Protein AF-A0A0G0MRN1-F1 (afdb_monomer)

Mean predicted aligned error: 3.7 Å

Radius of gyration: 18.11 Å; Cα contacts (8 Å, |Δi|>4): 781; chains: 1; bounding box: 53×46×46 Å

Secondary structure (DSSP, 8-state):
-PPP--EE--B---TTEEEE-PPPPEEETTEEEEEEEEEETT-GGG-EEEEEEE-SSS-EEE-TTS--BS-EEEEEEE-SS-EEEEEEEEEE-TT-TT-EEEEEEEEEEEETTEEEEEEEPPTTB---EEEE-TTS-EEEEE---S-BTTBTT-S---EEEEESSGGGHHHHHHTPEEPPSS--SS-EEEEEEEEEBTTSPEEEEEEEEEE-TT--EEEEEEEEEE-TTT--EEEEEEEE-GGGSPTT---SSGGGTEEEEEEEEEE-TTSS-EEEEEEETTTEEEEEEES--SSS-B--SS--

Sequence (304 aa):
MSVLKGKLENFQVPDGHDVYNPTIPFMYNGREIVAIRLEPRINEFASIVVFYQKDGKNRWVRDHKLPSFSMQDPFITKTRNEYILGGVKVTPNPNFPNESNYSTVIYVGKSLENMFLYYESPNKMKGIRILELENRKIAVFSRPQVLSSKDPMGRGRIAFALIDNLTQITVGIQRAEIIEGLYKDEEWGGCNEVHELDNGDLGILGHIAYFDEKGNRHYHVTTFEFNPTTKKVSNHRVIVKREIFPKGIKVKRQ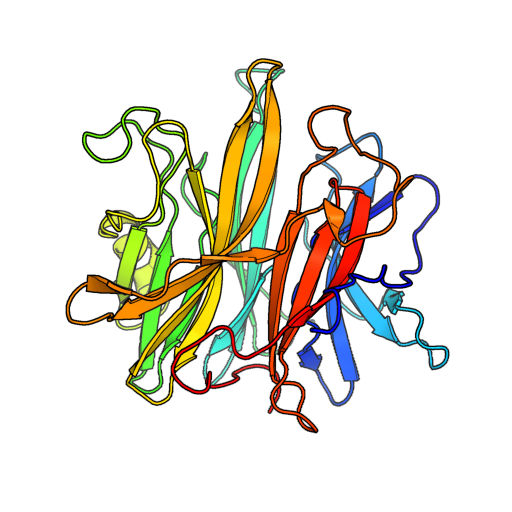DLEDVLYPGGIRKIATSDKYEVFVGISDTSSGKVEIGSPFSSTPKLKLHS

Nearest PDB structures (foldseek):
  6q4w-assembly1_A  TM=9.051E-01  e=1.524E-25  Leishmania mexicana MHOM/GT/2001/U1103
  6q4y-assembly1_B  TM=9.175E-01  e=3.097E-25  Leishmania mexicana MHOM/GT/2001/U1103
  6q4w-assembly1_B  TM=9.057E-01  e=6.294E-25  Leishmania mexicana MHOM/GT/2001/U1103
  6q4z-assembly1_A  TM=9.132E-01  e=1.099E-24  Leishmania mexicana MHOM/GT/2001/U1103
  6q4y-assembly1_A  TM=9.118E-01  e=1.044E-24  Leishmania mexicana MHOM/GT/2001/U1103

Solvent-accessible surface area (backbone atoms only — not comparable to full-atom values): 16160 Å² total; per-residue (Å²): 130,86,78,72,61,36,42,76,57,54,64,70,63,61,89,71,43,31,46,20,30,25,23,44,73,32,61,52,96,94,35,62,31,30,44,26,20,39,29,40,73,89,37,73,78,65,24,25,29,38,39,27,28,64,72,83,76,76,33,32,36,72,41,83,86,48,62,71,42,81,20,32,61,34,36,74,46,44,48,102,75,31,41,36,43,32,24,32,35,60,44,80,28,93,91,40,89,92,41,69,41,31,20,25,34,32,27,40,20,77,43,82,77,56,56,43,86,71,48,71,48,62,79,62,27,52,42,65,45,69,41,59,44,94,88,55,30,28,44,36,36,32,23,60,49,50,72,40,99,91,34,78,71,22,78,18,46,38,16,45,25,79,32,73,47,78,90,43,48,69,62,30,59,73,65,32,45,72,60,78,91,80,62,60,82,79,38,27,40,37,53,47,39,76,28,52,23,78,83,68,31,33,39,34,38,21,33,42,31,38,64,51,100,85,65,33,39,39,23,29,26,26,28,32,36,36,32,84,86,82,71,45,76,44,76,72,41,81,80,47,58,50,83,40,35,76,81,88,66,68,54,68,45,80,48,26,64,42,25,32,43,52,13,25,72,44,74,39,93,92,52,80,34,26,42,34,28,27,10,35,16,79,32,33,32,28,37,34,71,42,64,72,80,55,99,49,62,65,58,70,74,53,77,118

Structure (mmCIF, N/CA/C/O backbone):
data_AF-A0A0G0MRN1-F1
#
_entry.id   AF-A0A0G0MRN1-F1
#
loop_
_atom_site.group_PDB
_atom_site.id
_atom_site.type_symbol
_atom_site.label_atom_id
_atom_site.label_alt_id
_atom_site.label_comp_id
_atom_site.label_asym_id
_atom_site.label_entity_id
_atom_site.label_seq_id
_atom_site.pdbx_PDB_ins_code
_atom_site.Cartn_x
_atom_site.Cartn_y
_atom_site.Cartn_z
_atom_site.occupancy
_atom_site.B_iso_or_equiv
_atom_site.auth_seq_id
_atom_site.auth_comp_id
_atom_site.auth_asym_id
_atom_site.auth_atom_id
_atom_site.pdbx_PDB_model_num
ATOM 1 N N . MET A 1 1 ? -24.697 -15.470 -9.527 1.00 42.53 1 MET A N 1
ATOM 2 C CA . MET A 1 1 ? -23.589 -14.722 -8.894 1.00 42.53 1 MET A CA 1
ATOM 3 C C . MET A 1 1 ? -22.856 -13.978 -9.994 1.00 42.53 1 MET A C 1
ATOM 5 O O . MET A 1 1 ? -22.480 -14.614 -10.970 1.00 42.53 1 MET A O 1
ATOM 9 N N . SER A 1 2 ? -22.728 -12.653 -9.917 1.00 54.09 2 SER A N 1
ATOM 10 C CA . SER A 1 2 ? -21.930 -11.910 -10.899 1.00 54.09 2 SER A CA 1
ATOM 11 C C . SER A 1 2 ? -20.465 -12.322 -10.764 1.00 54.09 2 SER A C 1
ATOM 13 O O . SER A 1 2 ? -19.911 -12.227 -9.670 1.00 54.09 2 SER A O 1
ATOM 15 N N . VAL A 1 3 ? -19.847 -12.781 -11.852 1.00 74.94 3 VAL A N 1
ATOM 16 C CA . VAL A 1 3 ? -18.411 -13.086 -11.882 1.00 74.94 3 VAL A CA 1
ATOM 17 C C . VAL A 1 3 ? -17.639 -11.799 -11.593 1.00 74.94 3 VAL A C 1
ATOM 19 O O . VAL A 1 3 ? -17.846 -10.787 -12.267 1.00 74.94 3 VAL A O 1
ATOM 22 N N . LEU A 1 4 ? -16.776 -11.829 -10.576 1.00 86.62 4 LEU A N 1
ATOM 23 C CA . LEU A 1 4 ? -15.898 -10.713 -10.246 1.00 86.62 4 LEU A CA 1
ATOM 24 C C . LEU A 1 4 ? -14.974 -10.432 -11.439 1.00 86.62 4 LEU A C 1
ATOM 26 O O . LEU A 1 4 ? -14.308 -11.342 -11.926 1.00 86.62 4 LEU A O 1
ATOM 30 N N . LYS A 1 5 ? -14.938 -9.187 -11.925 1.00 94.19 5 LYS A N 1
ATOM 31 C CA . LYS A 1 5 ? -14.135 -8.811 -13.096 1.00 94.19 5 LYS A CA 1
ATOM 32 C C . LYS A 1 5 ? -13.371 -7.521 -12.836 1.00 94.19 5 LYS A C 1
ATOM 34 O O . LYS A 1 5 ? -13.973 -6.468 -12.631 1.00 94.19 5 LYS A O 1
ATOM 39 N N . GLY A 1 6 ? -12.047 -7.619 -12.872 1.00 96.69 6 GLY A N 1
ATOM 40 C CA . GLY A 1 6 ? -11.148 -6.479 -12.771 1.00 96.69 6 GLY A CA 1
ATOM 41 C C . GLY A 1 6 ? -11.062 -5.707 -14.088 1.00 96.69 6 GLY A C 1
ATOM 42 O O . GLY A 1 6 ? -11.284 -6.252 -15.174 1.00 96.69 6 GLY A O 1
ATOM 43 N N . LYS A 1 7 ? -10.733 -4.420 -14.000 1.00 97.19 7 LYS A N 1
ATOM 44 C CA . LYS A 1 7 ? -10.514 -3.527 -15.145 1.00 97.19 7 LYS A CA 1
ATOM 45 C C . LYS A 1 7 ? -9.154 -2.855 -15.017 1.00 97.19 7 LYS A C 1
ATOM 47 O O . LYS A 1 7 ? -8.705 -2.586 -13.908 1.00 97.19 7 LYS A O 1
ATOM 52 N N . LEU A 1 8 ? -8.518 -2.578 -16.150 1.00 97.69 8 LEU A N 1
ATOM 53 C CA . LEU A 1 8 ? -7.340 -1.716 -16.189 1.00 97.69 8 LEU A CA 1
ATOM 54 C C . LEU A 1 8 ? -7.758 -0.257 -16.021 1.00 97.69 8 LEU A C 1
ATOM 56 O O . LEU A 1 8 ? -8.790 0.159 -16.549 1.00 97.69 8 LEU A O 1
ATOM 60 N N . GLU A 1 9 ? -6.931 0.512 -15.327 1.00 97.62 9 GLU A N 1
ATOM 61 C CA . GLU A 1 9 ? -7.067 1.961 -15.267 1.00 97.62 9 GLU A CA 1
ATOM 62 C C . GLU A 1 9 ? -6.258 2.612 -16.393 1.00 97.62 9 GLU A C 1
ATOM 64 O O . GLU A 1 9 ? -5.146 2.197 -16.717 1.00 97.62 9 GLU A O 1
ATOM 69 N N . ASN A 1 10 ? -6.830 3.650 -17.002 1.00 97.06 10 ASN A N 1
ATOM 70 C CA . ASN A 1 10 ? -6.208 4.360 -18.114 1.00 97.06 10 ASN A CA 1
ATOM 71 C C . ASN A 1 10 ? -5.276 5.455 -17.581 1.00 97.06 10 ASN A C 1
ATOM 73 O O . ASN A 1 10 ? -5.738 6.559 -17.286 1.00 97.06 10 ASN A O 1
ATOM 77 N N . PHE A 1 11 ? -3.989 5.142 -17.440 1.00 97.94 11 PHE A N 1
ATOM 78 C CA . PHE A 1 11 ? -2.935 6.099 -17.104 1.00 97.94 11 PHE A CA 1
ATOM 79 C C . PHE A 1 11 ? -2.208 6.576 -18.359 1.00 97.94 11 PHE A C 1
ATOM 81 O O . PHE A 1 11 ? -1.893 5.790 -19.248 1.00 97.94 11 PHE A O 1
ATOM 88 N N . GLN A 1 12 ? -1.907 7.870 -18.427 1.00 97.81 12 GLN A N 1
ATOM 89 C CA . GLN A 1 12 ? -0.909 8.380 -19.355 1.00 97.81 12 GLN A CA 1
ATOM 90 C C . GLN A 1 12 ? 0.466 7.875 -18.913 1.00 97.81 12 GLN A C 1
ATOM 92 O O . GLN A 1 12 ? 0.900 8.159 -17.802 1.00 97.81 12 GLN A O 1
ATOM 97 N N . VAL A 1 13 ? 1.155 7.150 -19.787 1.00 97.44 13 VAL A N 1
ATOM 98 C CA . VAL A 1 13 ? 2.468 6.572 -19.489 1.00 97.44 13 VAL A CA 1
ATOM 99 C C . VAL A 1 13 ? 3.499 7.182 -20.439 1.00 97.44 13 VAL A C 1
ATOM 101 O O . VAL A 1 13 ? 3.276 7.140 -21.649 1.00 97.44 13 VAL A O 1
ATOM 104 N N . PRO A 1 14 ? 4.593 7.782 -19.933 1.00 97.31 14 PRO A N 1
ATOM 105 C CA . PRO A 1 14 ? 5.703 8.220 -20.776 1.00 97.31 14 PRO A CA 1
ATOM 106 C C . PRO A 1 14 ? 6.365 7.046 -21.505 1.00 97.31 14 PRO A C 1
ATOM 108 O O . PRO A 1 14 ? 6.453 5.942 -20.964 1.00 97.31 14 PRO A O 1
ATOM 111 N N . ASP A 1 15 ? 6.900 7.290 -22.700 1.00 97.38 15 ASP A N 1
ATOM 112 C CA . ASP A 1 15 ? 7.590 6.254 -23.470 1.00 97.38 15 ASP A CA 1
ATOM 113 C C . ASP A 1 15 ? 8.737 5.620 -22.670 1.00 97.38 15 ASP A C 1
ATOM 115 O O . ASP A 1 15 ? 9.481 6.291 -21.949 1.00 97.38 15 ASP A O 1
ATOM 119 N N . GLY A 1 16 ? 8.862 4.294 -22.762 1.00 97.31 16 GLY A N 1
ATOM 120 C CA . GLY A 1 16 ? 9.875 3.524 -22.033 1.00 97.31 16 GLY A CA 1
ATOM 121 C C . GLY A 1 16 ? 9.617 3.352 -20.530 1.00 97.31 16 GLY A C 1
ATOM 122 O O . GLY A 1 16 ? 10.445 2.740 -19.851 1.00 97.31 16 GLY A O 1
ATOM 123 N N . HIS A 1 17 ? 8.491 3.843 -20.009 1.00 98.38 17 HIS A N 1
ATOM 124 C CA . HIS A 1 17 ? 8.130 3.743 -18.596 1.00 98.38 17 HIS A CA 1
ATOM 125 C C . HIS A 1 17 ? 6.905 2.857 -18.372 1.00 98.38 17 HIS A C 1
ATOM 127 O O . HIS A 1 17 ? 6.188 2.499 -19.305 1.00 98.38 17 HIS A O 1
ATOM 133 N N . ASP A 1 18 ? 6.676 2.533 -17.105 1.00 98.44 18 ASP A N 1
ATOM 134 C CA . ASP A 1 18 ? 5.469 1.915 -16.583 1.00 98.44 18 ASP A CA 1
ATOM 135 C C . ASP A 1 18 ? 4.941 2.713 -15.394 1.00 98.44 18 ASP A C 1
ATOM 137 O O . ASP A 1 18 ? 5.692 3.412 -14.706 1.00 98.44 18 ASP A O 1
ATOM 141 N N . VAL A 1 19 ? 3.638 2.598 -15.155 1.00 98.38 19 VAL A N 1
ATOM 142 C CA . VAL A 1 19 ? 2.925 3.309 -14.094 1.00 98.38 19 VAL A CA 1
ATOM 143 C C . VAL A 1 19 ? 2.046 2.293 -13.366 1.00 98.38 19 VAL A C 1
ATOM 145 O O . VAL A 1 19 ? 1.089 1.770 -13.939 1.00 98.38 19 VAL A O 1
ATOM 148 N N . TYR A 1 20 ? 2.428 1.945 -12.137 1.00 98.69 20 TYR A N 1
ATOM 149 C CA . TYR A 1 20 ? 1.833 0.836 -11.386 1.00 98.69 20 TYR A CA 1
ATOM 150 C C . TYR A 1 20 ? 1.945 1.021 -9.864 1.00 98.69 20 TYR A C 1
ATOM 152 O O . TYR A 1 20 ? 2.465 2.027 -9.392 1.00 98.69 20 TYR A O 1
ATOM 160 N N . ASN A 1 21 ? 1.409 0.070 -9.088 1.00 98.56 21 ASN A N 1
ATOM 161 C CA . ASN A 1 21 ? 1.324 0.119 -7.618 1.00 98.56 21 ASN A CA 1
ATOM 162 C C . ASN A 1 21 ? 0.781 1.472 -7.096 1.00 98.56 21 ASN A C 1
ATOM 164 O O . ASN A 1 21 ? 1.493 2.190 -6.395 1.00 98.56 21 ASN A O 1
ATOM 168 N N . PRO A 1 22 ? -0.451 1.864 -7.480 1.00 98.50 22 PRO A N 1
ATOM 169 C CA . PRO A 1 22 ? -1.057 3.122 -7.048 1.00 98.50 22 PRO A CA 1
ATOM 170 C C . PRO A 1 22 ? -1.442 3.071 -5.573 1.00 98.50 22 PRO A C 1
ATOM 172 O O . PRO A 1 22 ? -1.625 1.989 -5.038 1.00 98.50 22 PRO A O 1
ATOM 175 N N . THR A 1 23 ? -1.690 4.216 -4.948 1.00 98.38 23 THR A N 1
ATOM 176 C CA . THR A 1 23 ? -2.564 4.293 -3.770 1.00 98.38 23 THR A CA 1
ATOM 177 C C . THR A 1 23 ? -4.029 4.093 -4.177 1.00 98.38 23 THR A C 1
ATOM 179 O O . THR A 1 23 ? -4.367 4.109 -5.363 1.00 98.38 23 THR A O 1
ATOM 182 N N . ILE A 1 24 ? -4.953 4.001 -3.219 1.00 96.00 24 ILE A N 1
ATOM 183 C CA . ILE A 1 24 ? -6.351 4.328 -3.530 1.00 96.00 24 ILE A CA 1
ATOM 184 C C . ILE A 1 24 ? -6.450 5.806 -3.967 1.00 96.00 24 ILE A C 1
ATOM 186 O O . ILE A 1 24 ? -5.700 6.638 -3.439 1.00 96.00 24 ILE A O 1
ATOM 190 N N . PRO A 1 25 ? -7.320 6.179 -4.927 1.00 96.00 25 PRO A N 1
ATOM 191 C CA . PRO A 1 25 ? -7.537 7.583 -5.254 1.00 96.00 25 PRO A CA 1
ATOM 192 C C . PRO A 1 25 ? -8.155 8.342 -4.082 1.00 96.00 25 PRO A C 1
ATOM 194 O O . PRO A 1 25 ? -9.154 7.893 -3.523 1.00 96.00 25 PRO A O 1
ATOM 197 N N . PHE A 1 26 ? -7.614 9.506 -3.744 1.00 95.12 26 PHE A N 1
ATOM 198 C CA . PHE A 1 26 ? -8.024 10.316 -2.598 1.00 95.12 26 PHE A CA 1
ATOM 199 C C . PHE A 1 26 ? -8.280 11.773 -2.992 1.00 95.12 26 PHE A C 1
ATOM 201 O O . PHE A 1 26 ? -7.827 12.238 -4.039 1.00 95.12 26 PHE A O 1
ATOM 208 N N . MET A 1 27 ? -9.021 12.501 -2.153 1.00 93.38 27 MET A N 1
ATOM 209 C CA . MET A 1 27 ? -9.338 13.904 -2.415 1.00 93.38 27 MET A CA 1
ATOM 210 C C . MET A 1 27 ? -8.221 14.820 -1.920 1.00 93.38 27 MET A C 1
ATOM 212 O O . MET A 1 27 ? -7.771 14.727 -0.779 1.00 93.38 27 MET A O 1
ATOM 216 N N . TYR A 1 28 ? -7.803 15.749 -2.774 1.00 94.75 28 TYR A N 1
ATOM 217 C CA . TYR A 1 28 ? -6.809 16.764 -2.461 1.00 94.75 28 TYR A CA 1
ATOM 218 C C . TYR A 1 28 ? -7.164 18.091 -3.138 1.00 94.75 28 TYR A C 1
ATOM 220 O O . TYR A 1 28 ? -7.228 18.179 -4.365 1.00 94.75 28 TYR A O 1
ATOM 228 N N . ASN A 1 29 ? -7.416 19.136 -2.342 1.00 92.38 29 ASN A N 1
ATOM 229 C CA . ASN A 1 29 ? -7.831 20.464 -2.821 1.00 92.38 29 ASN A CA 1
ATOM 230 C C . ASN A 1 29 ? -8.986 20.399 -3.844 1.00 92.38 29 ASN A C 1
ATOM 232 O O . ASN A 1 29 ? -8.915 20.994 -4.919 1.00 92.38 29 ASN A O 1
ATOM 236 N N . GLY A 1 30 ? -10.027 19.618 -3.528 1.00 91.88 30 GLY A N 1
ATOM 237 C CA . GLY A 1 30 ? -11.220 19.456 -4.371 1.00 91.88 30 GLY A CA 1
ATOM 238 C C . GLY A 1 30 ? -11.029 18.585 -5.618 1.00 91.88 30 GLY A C 1
ATOM 239 O O . GLY A 1 30 ? -11.954 18.463 -6.415 1.00 91.88 30 GLY A O 1
ATOM 240 N N . ARG A 1 31 ? -9.857 17.966 -5.800 1.00 92.94 31 ARG A N 1
ATOM 241 C CA . ARG A 1 31 ? -9.544 17.093 -6.940 1.00 92.94 31 ARG A CA 1
ATOM 242 C C . ARG A 1 31 ? -9.279 15.674 -6.462 1.00 92.94 31 ARG A C 1
ATOM 244 O O . ARG A 1 31 ? -8.610 15.483 -5.451 1.00 92.94 31 ARG A O 1
ATOM 251 N N . GLU A 1 32 ? -9.770 14.687 -7.201 1.00 94.25 32 GLU A N 1
ATOM 252 C CA . GLU A 1 32 ? -9.387 13.295 -6.977 1.00 94.25 32 GLU A CA 1
ATOM 253 C C . GLU A 1 32 ? -8.010 13.047 -7.602 1.00 94.25 32 GLU A C 1
ATOM 255 O O . GLU A 1 32 ? -7.808 13.282 -8.799 1.00 94.25 32 GLU A O 1
ATOM 260 N N . ILE A 1 33 ? -7.066 12.586 -6.786 1.00 97.38 33 ILE A N 1
ATOM 261 C CA . ILE A 1 33 ? -5.701 12.286 -7.205 1.00 97.38 33 ILE A CA 1
ATOM 262 C C . ILE A 1 33 ? -5.277 10.892 -6.747 1.00 97.38 33 ILE A C 1
ATOM 264 O O . ILE A 1 33 ? -5.864 10.308 -5.840 1.00 97.38 33 ILE A O 1
ATOM 268 N N . VAL A 1 34 ? -4.225 10.365 -7.361 1.00 98.12 34 VAL A N 1
ATOM 269 C CA . VAL A 1 34 ? -3.592 9.101 -6.973 1.00 98.12 34 VAL A CA 1
ATOM 270 C C . VAL A 1 34 ? -2.080 9.281 -6.935 1.00 98.12 34 VAL A C 1
ATOM 272 O O . VAL A 1 34 ? -1.510 9.869 -7.855 1.00 98.12 34 VAL A O 1
ATOM 275 N N . ALA A 1 35 ? -1.432 8.794 -5.876 1.00 98.62 35 ALA A N 1
ATOM 276 C CA . ALA A 1 35 ? 0.020 8.662 -5.847 1.00 98.62 35 ALA A CA 1
ATOM 277 C C . ALA A 1 35 ? 0.383 7.301 -6.444 1.00 98.62 35 ALA A C 1
ATOM 279 O O . ALA A 1 35 ? -0.247 6.296 -6.127 1.00 98.62 35 ALA A O 1
ATOM 280 N N . ILE A 1 36 ? 1.362 7.252 -7.337 1.00 98.81 36 ILE A N 1
ATOM 281 C CA . ILE A 1 36 ? 1.662 6.039 -8.103 1.00 98.81 36 ILE A CA 1
ATOM 282 C C . ILE A 1 36 ? 3.151 5.960 -8.432 1.00 98.81 36 ILE A C 1
ATOM 284 O O . ILE A 1 36 ? 3.808 6.990 -8.610 1.00 98.81 36 ILE A O 1
ATOM 288 N N . ARG A 1 37 ? 3.688 4.738 -8.507 1.00 98.75 37 ARG A N 1
ATOM 289 C CA . ARG A 1 37 ? 5.061 4.490 -8.952 1.00 98.75 37 ARG A CA 1
ATOM 290 C C . ARG A 1 37 ? 5.134 4.674 -10.465 1.00 98.75 37 ARG A C 1
ATOM 292 O O . ARG A 1 37 ? 4.451 3.980 -11.212 1.00 98.75 37 ARG A O 1
ATOM 299 N N . LEU A 1 38 ? 5.979 5.600 -10.899 1.00 98.69 38 LEU A N 1
ATOM 300 C CA . LEU A 1 38 ? 6.445 5.751 -12.272 1.00 98.69 38 LEU A CA 1
ATOM 301 C C . LEU A 1 38 ? 7.870 5.214 -12.337 1.00 98.69 38 LEU A C 1
ATOM 303 O O . LEU A 1 38 ? 8.737 5.637 -11.573 1.00 98.69 38 LEU A O 1
ATOM 307 N N . GLU A 1 39 ? 8.119 4.295 -13.257 1.00 98.50 39 GLU A N 1
ATOM 308 C CA . GLU A 1 39 ? 9.397 3.601 -13.322 1.00 98.50 39 GLU A CA 1
ATOM 309 C C . GLU A 1 39 ? 9.836 3.367 -14.772 1.00 98.50 39 GLU A C 1
ATOM 311 O O . GLU A 1 39 ? 9.032 2.904 -15.584 1.00 98.50 39 GLU A O 1
ATOM 316 N N . PRO A 1 40 ? 11.110 3.618 -15.121 1.00 97.69 40 PRO A N 1
ATOM 317 C CA . PRO A 1 40 ? 11.668 3.152 -16.384 1.00 97.69 40 PRO A CA 1
ATOM 318 C C . PRO A 1 40 ? 11.642 1.623 -16.469 1.00 97.69 40 PRO A C 1
ATOM 320 O O . PRO A 1 40 ? 12.149 0.932 -15.583 1.00 97.69 40 PRO A O 1
ATOM 323 N N . ARG A 1 41 ? 11.156 1.073 -17.586 1.00 95.94 41 ARG A N 1
ATOM 324 C CA . ARG A 1 41 ? 11.002 -0.382 -17.784 1.00 95.94 41 ARG A CA 1
ATOM 325 C C . ARG A 1 41 ? 12.261 -1.176 -17.406 1.00 95.94 41 ARG A C 1
ATOM 327 O O . ARG A 1 41 ? 12.152 -2.257 -16.825 1.00 95.94 41 ARG A O 1
ATOM 334 N N . ILE A 1 42 ? 13.435 -0.636 -17.732 1.00 94.62 42 ILE A N 1
ATOM 335 C CA . ILE A 1 42 ? 14.739 -1.297 -17.587 1.00 94.62 42 ILE A CA 1
ATOM 336 C C . ILE A 1 42 ? 15.538 -0.880 -16.341 1.00 94.62 42 ILE A C 1
ATOM 338 O O . ILE A 1 42 ? 16.587 -1.465 -16.097 1.00 94.62 42 ILE A O 1
ATOM 342 N N . ASN A 1 43 ? 15.096 0.120 -15.566 1.00 92.94 43 ASN A N 1
ATOM 343 C CA . ASN A 1 43 ? 15.869 0.641 -14.433 1.00 92.94 43 ASN A CA 1
ATOM 344 C C . ASN A 1 43 ? 14.985 0.900 -13.208 1.00 92.94 43 ASN A C 1
ATOM 346 O O . ASN A 1 43 ? 14.355 1.949 -13.085 1.00 92.94 43 ASN A O 1
ATOM 350 N N . GLU A 1 44 ? 15.002 -0.046 -12.273 1.00 92.44 44 GLU A N 1
ATOM 351 C CA . GLU A 1 44 ? 14.209 0.026 -11.045 1.00 92.44 44 GLU A CA 1
ATOM 352 C C . GLU A 1 44 ? 14.692 1.095 -10.052 1.00 92.44 44 GLU A C 1
ATOM 354 O O . GLU A 1 44 ? 13.876 1.709 -9.355 1.00 92.44 44 GLU A O 1
ATOM 359 N N . PHE A 1 45 ? 15.996 1.389 -10.030 1.00 93.56 45 PHE A N 1
ATOM 360 C CA . PHE A 1 45 ? 16.586 2.406 -9.150 1.00 93.56 45 PHE A CA 1
ATOM 361 C C . PHE A 1 45 ? 16.168 3.835 -9.516 1.00 93.56 45 PHE A C 1
ATOM 363 O O . PHE A 1 45 ? 16.322 4.747 -8.710 1.00 93.56 45 PHE A O 1
ATOM 370 N N . ALA A 1 46 ? 15.625 4.029 -10.719 1.00 95.69 46 ALA A N 1
ATOM 371 C CA . ALA A 1 46 ? 15.079 5.298 -11.186 1.00 95.69 46 ALA A CA 1
ATOM 372 C C . ALA A 1 46 ? 13.559 5.421 -10.958 1.00 95.69 46 ALA A C 1
ATOM 374 O O . ALA A 1 46 ? 12.924 6.317 -11.514 1.00 95.69 46 ALA A O 1
ATOM 375 N N . SER A 1 47 ? 12.966 4.529 -10.155 1.00 97.62 47 SER A N 1
ATOM 376 C CA . SER A 1 47 ? 11.572 4.662 -9.728 1.00 97.62 47 SER A CA 1
ATOM 377 C C . SER A 1 47 ? 11.347 5.960 -8.961 1.00 97.62 47 SER A C 1
ATOM 379 O O . SER A 1 47 ? 12.103 6.303 -8.049 1.00 97.62 47 SER A O 1
ATOM 381 N N . ILE A 1 48 ? 10.250 6.635 -9.287 1.00 98.50 48 ILE A N 1
ATOM 382 C CA . ILE A 1 48 ? 9.752 7.780 -8.535 1.00 98.50 48 ILE A CA 1
ATOM 383 C C . ILE A 1 48 ? 8.262 7.616 -8.255 1.00 98.50 48 ILE A C 1
ATOM 385 O O . ILE A 1 48 ? 7.507 7.089 -9.070 1.00 98.50 48 ILE A O 1
ATOM 389 N N . VAL A 1 49 ? 7.816 8.131 -7.119 1.00 98.81 49 VAL A N 1
ATOM 390 C CA . VAL A 1 49 ? 6.401 8.355 -6.841 1.00 98.81 49 VAL A CA 1
ATOM 391 C C . VAL A 1 49 ? 6.011 9.722 -7.376 1.00 98.81 49 VAL A C 1
ATOM 393 O O . VAL A 1 49 ? 6.679 10.723 -7.117 1.00 98.81 49 VAL A O 1
ATOM 396 N N . VAL A 1 50 ? 4.916 9.749 -8.124 1.00 98.75 50 VAL A N 1
ATOM 397 C CA . VAL A 1 50 ? 4.318 10.940 -8.736 1.00 98.75 50 VAL A CA 1
ATOM 398 C C . VAL A 1 50 ? 2.808 10.920 -8.527 1.00 98.75 50 VAL A C 1
ATOM 400 O O . VAL A 1 50 ? 2.235 9.885 -8.189 1.00 98.75 50 VAL A O 1
ATOM 403 N N . PHE A 1 51 ? 2.157 12.058 -8.756 1.00 98.69 51 PHE A N 1
ATOM 404 C CA . PHE A 1 51 ? 0.711 12.188 -8.608 1.00 98.69 51 PHE A CA 1
ATOM 405 C C . PHE A 1 51 ? 0.025 12.324 -9.957 1.00 98.69 51 PHE A C 1
ATOM 407 O O . PHE A 1 51 ? 0.532 12.987 -10.863 1.00 98.69 51 PHE A O 1
ATOM 414 N N . TYR A 1 52 ? -1.142 11.704 -10.075 1.00 98.62 52 TYR A N 1
ATOM 415 C CA . TYR A 1 52 ? -1.999 11.776 -11.249 1.00 98.62 52 TYR A CA 1
ATOM 416 C C . TYR A 1 52 ? -3.394 12.258 -10.863 1.00 98.62 52 TYR A C 1
ATOM 418 O O . TYR A 1 52 ? -3.872 11.971 -9.771 1.00 98.62 52 TYR A O 1
ATOM 426 N N . GLN A 1 53 ? -4.060 12.940 -11.790 1.00 97.38 53 GLN A N 1
ATOM 427 C CA . GLN A 1 53 ? -5.454 13.380 -11.692 1.00 97.38 53 GLN A CA 1
ATOM 428 C C . GLN A 1 53 ? -6.203 13.061 -12.992 1.00 97.38 53 GLN A C 1
ATOM 430 O O . GLN A 1 53 ? -5.572 12.790 -14.013 1.00 97.38 53 GLN A O 1
ATOM 435 N N . LYS A 1 54 ? -7.537 13.103 -13.002 1.00 96.00 54 LYS A N 1
ATOM 436 C CA . LYS A 1 54 ? -8.311 12.872 -14.236 1.00 96.00 54 LYS A CA 1
ATOM 437 C C . LYS A 1 54 ? -8.282 14.087 -15.180 1.00 96.00 54 LYS A C 1
ATOM 439 O O . LYS A 1 54 ? -8.466 15.216 -14.740 1.00 96.00 54 LYS A O 1
ATOM 444 N N . ASP A 1 55 ? -8.133 13.853 -16.487 1.00 92.69 55 ASP A N 1
ATOM 44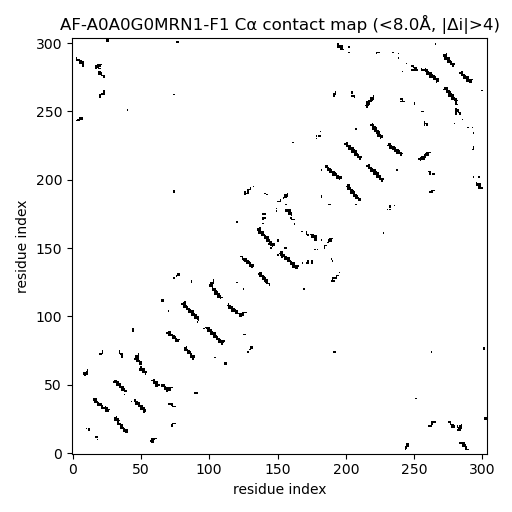5 C CA . ASP A 1 55 ? -8.130 14.884 -17.550 1.00 92.69 55 ASP A CA 1
ATOM 446 C C . ASP A 1 55 ? -9.524 15.249 -18.108 1.00 92.69 55 ASP A C 1
ATOM 448 O O . ASP A 1 55 ? -9.640 15.821 -19.191 1.00 92.69 55 ASP A O 1
ATOM 452 N N . GLY A 1 56 ? -10.598 14.878 -17.405 1.00 86.81 56 GLY A N 1
ATOM 453 C CA . GLY A 1 56 ? -11.984 15.049 -17.859 1.00 86.81 56 GLY A CA 1
ATOM 454 C C . GLY A 1 56 ? -12.473 13.987 -18.856 1.00 86.81 56 GLY A C 1
ATOM 455 O O . GLY A 1 56 ? -13.679 13.828 -19.019 1.00 86.81 56 GLY A O 1
ATOM 456 N N . LYS A 1 57 ? -11.580 13.190 -19.464 1.00 90.62 57 LYS A N 1
ATOM 457 C CA . LYS A 1 57 ? -11.922 12.035 -20.323 1.00 90.62 57 LYS A CA 1
ATOM 458 C C . LYS A 1 57 ? -11.724 10.700 -19.601 1.00 90.62 57 LYS A C 1
ATOM 460 O O . LYS A 1 57 ? -11.492 9.668 -20.229 1.00 90.62 57 LYS A O 1
ATOM 465 N N . ASN A 1 58 ? -11.779 10.716 -18.269 1.00 90.69 58 ASN A N 1
ATOM 466 C CA . ASN A 1 58 ? -11.506 9.572 -17.395 1.00 90.69 58 ASN A CA 1
ATOM 467 C C . ASN A 1 58 ? -10.106 8.945 -17.549 1.00 90.69 58 ASN A C 1
ATOM 469 O O . ASN A 1 58 ? -9.878 7.848 -17.031 1.00 90.69 58 ASN A O 1
ATOM 473 N N . ARG A 1 59 ? -9.139 9.634 -18.166 1.00 96.75 59 ARG A N 1
ATOM 474 C CA . ARG A 1 59 ? -7.732 9.220 -18.169 1.00 96.75 59 ARG A CA 1
ATOM 475 C C . ARG A 1 59 ? -6.986 9.908 -17.032 1.00 96.75 59 ARG A C 1
ATOM 477 O O . ARG A 1 59 ? -7.163 11.100 -16.803 1.00 96.75 59 ARG A O 1
ATOM 484 N N . TRP A 1 60 ? -6.165 9.152 -16.316 1.00 98.31 60 TRP A N 1
ATOM 485 C CA . TRP A 1 60 ? -5.229 9.685 -15.336 1.00 98.31 60 TRP A CA 1
ATOM 486 C C . TRP A 1 60 ? -4.048 10.330 -16.063 1.00 98.31 60 TRP A C 1
ATOM 488 O O . TRP A 1 60 ? -3.367 9.669 -16.844 1.00 98.31 60 TRP A O 1
ATOM 498 N N . VAL A 1 61 ? -3.774 11.599 -15.781 1.00 98.19 61 VAL A N 1
ATOM 499 C CA . VAL A 1 61 ? -2.631 12.361 -16.300 1.00 98.19 61 VAL A CA 1
ATOM 500 C C . VAL A 1 61 ? -1.798 12.905 -15.147 1.00 98.19 61 VAL A C 1
ATOM 502 O O . VAL A 1 61 ? -2.342 13.243 -14.094 1.00 98.19 61 VAL A O 1
ATOM 505 N N . ARG A 1 62 ? -0.478 12.971 -15.334 1.00 98.00 62 ARG A N 1
ATOM 506 C CA . ARG A 1 62 ? 0.450 13.418 -14.291 1.00 98.00 62 ARG A CA 1
ATOM 507 C C . ARG A 1 62 ? 0.169 14.876 -13.916 1.00 98.00 62 ARG A C 1
ATOM 509 O O . ARG A 1 62 ? 0.117 15.743 -14.786 1.00 98.00 62 ARG A O 1
ATOM 516 N N . ASP A 1 63 ? 0.043 15.156 -12.621 1.00 97.25 63 ASP A N 1
ATOM 517 C CA . ASP A 1 63 ? 0.012 16.524 -12.105 1.00 97.25 63 ASP A CA 1
ATOM 518 C C . ASP A 1 63 ? 1.449 17.012 -11.884 1.00 97.25 63 ASP A C 1
ATOM 520 O O . ASP A 1 63 ? 2.096 16.695 -10.888 1.00 97.25 63 ASP A O 1
ATOM 524 N N . HIS A 1 64 ? 1.962 17.784 -12.842 1.00 96.38 64 HIS A N 1
ATOM 525 C CA . HIS A 1 64 ? 3.314 18.345 -12.794 1.00 96.38 64 HIS A CA 1
ATOM 526 C C . HIS A 1 64 ? 3.489 19.468 -11.760 1.00 96.38 64 HIS A C 1
ATOM 528 O O . HIS A 1 64 ? 4.615 19.918 -11.558 1.00 96.38 64 HIS A O 1
ATOM 534 N N . LYS A 1 65 ? 2.410 19.933 -11.116 1.00 95.56 65 LYS A N 1
ATOM 535 C CA . LYS A 1 65 ? 2.490 20.926 -10.035 1.00 95.56 65 LYS A CA 1
ATOM 536 C C . LYS A 1 65 ? 2.852 20.290 -8.694 1.00 95.56 65 LYS A C 1
ATOM 538 O O . LYS A 1 65 ? 3.339 20.990 -7.813 1.00 95.56 65 LYS A O 1
ATOM 543 N N . LEU A 1 66 ? 2.597 18.990 -8.535 1.00 97.56 66 LEU A N 1
ATOM 544 C CA . LEU A 1 66 ? 2.950 18.243 -7.333 1.00 97.56 66 LEU A CA 1
ATOM 545 C C . LEU A 1 66 ? 4.373 17.671 -7.445 1.00 97.56 66 LEU A C 1
ATOM 547 O O . LEU A 1 66 ? 4.807 17.303 -8.543 1.00 97.56 66 LEU A O 1
ATOM 551 N N . PRO A 1 67 ? 5.110 17.580 -6.323 1.00 97.62 67 PRO A N 1
ATOM 552 C CA . PRO A 1 67 ? 6.471 17.064 -6.325 1.00 97.62 67 PRO A CA 1
ATOM 553 C C . PRO A 1 67 ? 6.514 15.569 -6.665 1.00 97.62 67 PRO A C 1
ATOM 555 O O . PRO A 1 67 ? 5.518 14.849 -6.583 1.00 97.62 67 PRO A O 1
ATOM 558 N N . SER A 1 68 ? 7.705 15.096 -7.025 1.00 98.25 68 SER A N 1
ATOM 559 C CA . SER A 1 68 ? 8.018 13.669 -7.115 1.00 98.25 68 SER A CA 1
ATOM 560 C C . SER A 1 68 ? 8.915 13.238 -5.962 1.00 98.25 68 SER A C 1
ATOM 562 O O . SER A 1 68 ? 9.747 14.019 -5.504 1.00 98.25 68 SER A O 1
ATOM 564 N N . PHE A 1 69 ? 8.812 11.975 -5.561 1.00 98.44 69 PHE A N 1
ATOM 565 C CA . PHE A 1 69 ? 9.608 11.402 -4.477 1.00 98.44 69 PHE A CA 1
ATOM 566 C C . PHE A 1 69 ? 10.411 10.205 -4.983 1.00 98.44 69 PHE A C 1
ATOM 568 O O . PHE A 1 69 ? 9.843 9.316 -5.614 1.00 98.44 69 PHE A O 1
ATOM 575 N N . SER A 1 70 ? 11.712 10.152 -4.694 1.00 97.31 70 SER A N 1
ATOM 576 C CA . SER A 1 70 ? 12.599 9.046 -5.096 1.00 97.31 70 SER A CA 1
ATOM 577 C C . SER A 1 70 ? 12.374 7.797 -4.236 1.00 97.31 70 SER A C 1
ATOM 579 O O . SER A 1 70 ? 13.174 7.462 -3.362 1.00 97.31 70 SER A O 1
ATOM 581 N N . MET A 1 71 ? 11.238 7.141 -4.455 1.00 97.88 71 MET A N 1
ATOM 582 C CA . MET A 1 71 ? 10.790 5.937 -3.764 1.00 97.88 71 MET A CA 1
ATOM 583 C C . MET A 1 71 ? 9.827 5.131 -4.649 1.00 97.88 71 MET A C 1
ATOM 585 O O . MET A 1 71 ? 9.422 5.573 -5.723 1.00 97.88 71 MET A O 1
ATOM 589 N N . GLN A 1 72 ? 9.462 3.942 -4.186 1.0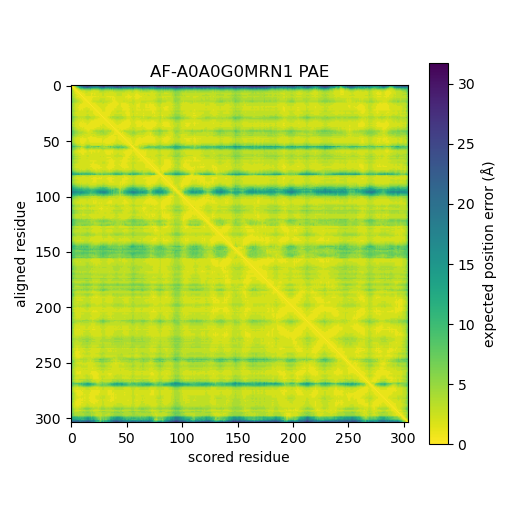0 98.44 72 GLN A N 1
ATOM 590 C CA . GLN A 1 72 ? 8.545 2.998 -4.822 1.00 98.44 72 GLN A CA 1
ATOM 591 C C . GLN A 1 72 ? 7.293 2.786 -3.964 1.00 98.44 72 GLN A C 1
ATOM 593 O O . GLN A 1 72 ? 7.288 3.129 -2.783 1.00 98.44 72 GLN A O 1
ATOM 598 N N . ASP A 1 73 ? 6.272 2.156 -4.549 1.00 98.12 73 ASP A N 1
ATOM 599 C CA . ASP A 1 73 ? 5.112 1.570 -3.861 1.00 98.12 73 ASP A CA 1
ATOM 600 C C . ASP A 1 73 ? 4.479 2.501 -2.801 1.00 98.12 73 ASP A C 1
ATOM 602 O O . ASP A 1 73 ? 4.535 2.211 -1.596 1.00 98.12 73 ASP A O 1
ATOM 606 N N . PRO A 1 74 ? 3.923 3.652 -3.234 1.00 98.50 74 PRO A N 1
ATOM 607 C CA . PRO A 1 74 ? 3.420 4.673 -2.334 1.00 98.50 74 PRO A CA 1
ATOM 608 C C . PRO A 1 74 ? 2.251 4.176 -1.489 1.00 98.50 74 PRO A C 1
ATOM 610 O O . PRO A 1 74 ? 1.402 3.408 -1.936 1.00 98.50 74 PRO A O 1
ATOM 613 N N . PHE A 1 75 ? 2.166 4.702 -0.275 1.00 98.12 75 PHE A N 1
ATOM 614 C CA . PHE A 1 75 ? 0.974 4.657 0.560 1.00 98.12 75 PHE A CA 1
ATOM 615 C C . PHE A 1 75 ? 0.742 6.032 1.166 1.00 98.12 75 PHE A C 1
ATOM 617 O O . PHE A 1 75 ? 1.686 6.795 1.384 1.00 98.12 75 PHE A O 1
ATOM 624 N N . ILE A 1 76 ? -0.513 6.348 1.459 1.00 97.50 76 ILE A N 1
ATOM 625 C CA . ILE A 1 76 ? -0.878 7.638 2.024 1.00 97.50 76 ILE A CA 1
ATOM 626 C C . ILE A 1 76 ? -1.927 7.465 3.115 1.00 97.50 76 ILE A C 1
ATOM 628 O O . ILE A 1 76 ? -2.812 6.623 3.023 1.00 97.50 76 ILE A O 1
ATOM 632 N N . THR A 1 77 ? -1.802 8.258 4.170 1.00 95.50 77 THR A N 1
ATOM 633 C CA . THR A 1 77 ? -2.801 8.404 5.228 1.00 95.50 77 THR A CA 1
ATOM 634 C C . THR A 1 77 ? -2.763 9.839 5.746 1.00 95.50 77 THR A C 1
ATOM 636 O O . THR A 1 77 ? -2.013 10.685 5.245 1.00 95.50 77 THR A O 1
ATOM 639 N N . LYS A 1 78 ? -3.583 10.137 6.748 1.00 92.81 78 LYS A N 1
ATOM 640 C CA . LYS A 1 78 ? -3.693 11.469 7.325 1.00 92.81 78 LYS A CA 1
ATOM 641 C C . LYS A 1 78 ? -3.854 11.386 8.841 1.00 92.81 78 LYS A C 1
ATOM 643 O O . LYS A 1 78 ? -4.680 10.623 9.344 1.00 92.81 78 LYS A O 1
ATOM 648 N N . THR A 1 79 ? -3.068 12.180 9.563 1.00 90.44 79 THR A N 1
ATOM 649 C CA . THR A 1 79 ? -3.379 12.563 10.949 1.00 90.44 79 THR A CA 1
ATOM 650 C C . THR A 1 79 ? -4.308 13.774 10.920 1.00 90.44 79 THR A C 1
ATOM 652 O O . THR A 1 79 ? -4.461 14.407 9.879 1.00 90.44 79 THR A O 1
ATOM 655 N N . ARG A 1 80 ? -4.906 14.176 12.045 1.00 83.06 80 ARG A N 1
ATOM 656 C CA . ARG A 1 80 ? -5.769 15.379 12.090 1.00 83.06 80 ARG A CA 1
ATOM 657 C C . ARG A 1 80 ? -5.182 16.614 11.386 1.00 83.06 80 ARG A C 1
ATOM 659 O O . ARG A 1 80 ? -5.951 17.383 10.820 1.00 83.06 80 ARG A O 1
ATOM 666 N N . ASN A 1 81 ? -3.858 16.784 11.394 1.00 82.81 81 ASN A N 1
ATOM 667 C CA . ASN A 1 81 ? -3.210 18.006 10.918 1.00 82.81 81 ASN A CA 1
ATOM 668 C C . ASN A 1 81 ? -2.349 17.822 9.659 1.00 82.81 81 ASN A C 1
ATOM 670 O O . ASN A 1 81 ? -2.051 18.814 8.996 1.00 82.81 81 ASN A O 1
ATOM 674 N N . GLU A 1 82 ? -1.914 16.600 9.341 1.00 94.50 82 GLU A N 1
ATOM 675 C CA . GLU A 1 82 ? -0.842 16.369 8.366 1.00 94.50 82 GLU A CA 1
ATOM 676 C C . GLU A 1 82 ? -1.104 15.131 7.504 1.00 94.50 82 GLU A C 1
ATOM 678 O O . GLU A 1 82 ? -1.611 14.110 7.974 1.00 94.50 82 GLU A O 1
ATOM 683 N N . TYR A 1 83 ? -0.716 15.217 6.235 1.00 96.75 83 TYR A N 1
ATOM 684 C CA . TYR A 1 83 ? -0.570 14.064 5.362 1.00 96.75 83 TYR A CA 1
ATOM 685 C C . TYR A 1 83 ? 0.683 13.289 5.743 1.00 96.75 83 TYR A C 1
ATOM 687 O O . TYR A 1 83 ? 1.726 13.860 6.061 1.00 96.75 83 TYR A O 1
ATOM 695 N N . ILE A 1 84 ? 0.569 11.973 5.651 1.00 97.50 84 ILE A N 1
ATOM 696 C CA . ILE A 1 84 ? 1.675 11.037 5.759 1.00 97.50 84 ILE A CA 1
ATOM 697 C C . ILE A 1 84 ? 1.737 10.320 4.420 1.00 97.50 84 ILE A C 1
ATOM 699 O O . ILE A 1 84 ? 0.817 9.577 4.082 1.00 97.50 84 ILE A O 1
ATOM 703 N N . LEU A 1 85 ? 2.819 10.522 3.680 1.00 98.38 85 LEU A N 1
ATOM 704 C CA . LEU A 1 85 ? 3.111 9.798 2.448 1.00 98.38 85 LEU A CA 1
ATOM 705 C C . LEU A 1 85 ? 4.338 8.935 2.692 1.00 98.38 85 LEU A C 1
ATOM 707 O O . LEU A 1 85 ? 5.387 9.452 3.059 1.00 98.38 85 LEU A O 1
ATOM 711 N N . GLY A 1 86 ? 4.237 7.636 2.466 1.00 98.38 86 GLY A N 1
ATOM 712 C CA . GLY A 1 86 ? 5.394 6.760 2.539 1.00 98.38 86 GLY A CA 1
ATOM 713 C C . GLY A 1 86 ? 5.568 5.916 1.294 1.00 98.38 86 GLY A C 1
ATOM 714 O O . GLY A 1 86 ? 4.716 5.892 0.410 1.00 98.38 86 GLY A O 1
ATOM 715 N N . GLY A 1 87 ? 6.699 5.231 1.238 1.00 98.31 87 GLY A N 1
ATOM 716 C CA . GLY A 1 87 ? 7.084 4.358 0.139 1.00 98.31 87 GLY A CA 1
ATOM 717 C C . GLY A 1 87 ? 8.383 3.635 0.461 1.00 98.31 87 GLY A C 1
ATOM 718 O O . GLY A 1 87 ? 8.877 3.688 1.589 1.00 98.31 87 GLY A O 1
ATOM 719 N N . VAL A 1 88 ? 8.948 2.945 -0.521 1.00 98.19 88 VAL A N 1
ATOM 720 C CA . VAL A 1 88 ? 10.192 2.185 -0.368 1.00 98.19 88 VAL A CA 1
ATOM 721 C C . VAL A 1 88 ? 11.321 2.895 -1.100 1.00 98.19 88 VAL A C 1
ATOM 723 O O . VAL A 1 88 ? 11.298 3.023 -2.320 1.00 98.19 88 VAL A O 1
ATOM 726 N N . LYS A 1 89 ? 12.333 3.341 -0.363 1.00 97.62 89 LYS A N 1
ATOM 727 C CA . LYS A 1 89 ? 13.595 3.806 -0.940 1.00 97.62 89 LYS A CA 1
ATOM 728 C C . LYS A 1 89 ? 14.434 2.581 -1.276 1.00 97.62 89 LYS A C 1
ATOM 730 O O . LYS A 1 89 ? 14.662 1.754 -0.397 1.00 97.62 89 LYS A O 1
ATOM 735 N N . VAL A 1 90 ? 14.884 2.473 -2.523 1.00 95.50 90 VAL A N 1
ATOM 736 C CA . VAL A 1 90 ? 15.734 1.375 -3.000 1.00 95.50 90 VAL A CA 1
ATOM 737 C C . VAL A 1 90 ? 17.060 1.950 -3.469 1.00 95.50 90 VAL A C 1
ATOM 739 O O . VAL A 1 90 ? 17.086 2.887 -4.265 1.00 95.50 90 VAL A O 1
ATOM 742 N N . THR A 1 91 ? 18.162 1.400 -2.970 1.00 92.06 91 THR A N 1
ATOM 743 C CA . THR A 1 91 ? 19.517 1.807 -3.356 1.00 92.06 91 THR A CA 1
ATOM 744 C C . THR A 1 91 ? 20.363 0.584 -3.707 1.00 92.06 91 THR A C 1
ATOM 746 O O . THR A 1 91 ? 20.109 -0.508 -3.187 1.00 92.06 91 THR A O 1
ATOM 749 N N . PRO A 1 92 ? 21.377 0.725 -4.578 1.00 90.75 92 PRO A N 1
ATOM 750 C CA . PRO A 1 92 ? 22.349 -0.340 -4.799 1.00 90.75 92 PRO A CA 1
ATOM 751 C C . PRO A 1 92 ? 23.030 -0.735 -3.484 1.00 90.75 92 PRO A C 1
ATOM 753 O O . PRO A 1 92 ? 23.309 0.122 -2.640 1.00 90.75 92 PRO A O 1
ATOM 756 N N . ASN A 1 93 ? 23.308 -2.025 -3.295 1.00 87.94 93 ASN A N 1
ATOM 757 C CA . ASN A 1 93 ? 24.120 -2.468 -2.171 1.00 87.94 93 ASN A CA 1
ATOM 758 C C . ASN A 1 93 ? 25.611 -2.281 -2.521 1.00 87.94 93 ASN A C 1
ATOM 760 O O . ASN A 1 93 ? 26.102 -2.958 -3.425 1.00 87.94 93 ASN A O 1
ATOM 764 N N . PRO A 1 94 ? 26.353 -1.394 -1.825 1.00 85.25 94 PRO A N 1
ATOM 765 C CA . PRO A 1 94 ? 27.744 -1.094 -2.174 1.00 85.25 94 PRO A CA 1
ATOM 766 C C . PRO A 1 94 ? 28.676 -2.296 -1.986 1.00 85.25 94 PRO A C 1
ATOM 768 O O . PRO A 1 94 ? 29.717 -2.367 -2.631 1.00 85.25 94 PRO A O 1
ATOM 771 N N . ASN A 1 95 ? 28.294 -3.246 -1.128 1.00 88.06 95 ASN A N 1
ATOM 772 C CA . ASN A 1 95 ? 29.098 -4.425 -0.822 1.00 88.06 95 ASN A CA 1
ATOM 773 C C . ASN A 1 95 ? 28.731 -5.630 -1.701 1.00 88.06 95 ASN A C 1
ATOM 775 O O . ASN A 1 95 ? 29.525 -6.556 -1.833 1.00 88.06 95 ASN A O 1
ATOM 779 N N . PHE A 1 96 ? 27.535 -5.629 -2.297 1.00 84.62 96 PHE A N 1
ATOM 780 C CA . PHE A 1 96 ? 26.999 -6.760 -3.052 1.00 84.62 96 PHE A CA 1
ATOM 781 C C . PHE A 1 96 ? 26.308 -6.249 -4.325 1.00 84.62 96 PHE A C 1
ATOM 783 O O . PHE A 1 96 ? 25.126 -5.917 -4.279 1.00 84.62 96 PHE A O 1
ATOM 790 N N . PRO A 1 97 ? 27.009 -6.202 -5.475 1.00 77.69 97 PRO A N 1
ATOM 791 C CA . PRO A 1 97 ? 26.518 -5.551 -6.698 1.00 77.69 97 PRO A CA 1
ATOM 792 C C . PRO A 1 97 ? 25.180 -6.079 -7.237 1.00 77.69 97 PRO A C 1
ATOM 794 O O . PRO A 1 97 ? 24.471 -5.362 -7.935 1.00 77.69 97 PRO A O 1
ATOM 797 N N . ASN A 1 98 ? 24.827 -7.323 -6.898 1.00 80.44 98 ASN A N 1
ATOM 798 C CA . ASN A 1 98 ? 23.582 -7.979 -7.312 1.00 80.44 98 ASN A CA 1
ATOM 799 C C . ASN A 1 98 ? 22.449 -7.838 -6.283 1.00 80.44 98 ASN A C 1
ATOM 801 O O . ASN A 1 98 ? 21.369 -8.396 -6.468 1.00 80.44 98 ASN A O 1
ATOM 805 N N . GLU A 1 99 ? 22.680 -7.111 -5.192 1.00 86.38 99 GLU A N 1
ATOM 806 C CA . GLU A 1 99 ? 21.684 -6.855 -4.167 1.00 86.38 99 GLU A CA 1
ATOM 807 C C . GLU A 1 99 ? 21.291 -5.384 -4.112 1.00 86.38 99 GLU A C 1
ATOM 809 O O . GLU A 1 99 ? 22.052 -4.471 -4.428 1.00 86.38 99 GLU A O 1
ATOM 814 N N . SER A 1 100 ? 20.079 -5.144 -3.627 1.00 89.31 100 SER A N 1
ATOM 815 C CA . SER A 1 100 ? 19.614 -3.808 -3.277 1.00 89.31 100 SER A CA 1
ATOM 816 C C . SER A 1 100 ? 19.413 -3.695 -1.774 1.00 89.31 100 SER A C 1
ATOM 818 O O . SER A 1 100 ? 18.980 -4.644 -1.107 1.00 89.31 100 SER A O 1
ATOM 820 N N . ASN A 1 101 ? 19.713 -2.518 -1.248 1.00 92.69 101 ASN A N 1
ATOM 821 C CA . ASN A 1 101 ? 19.226 -2.073 0.044 1.00 92.69 101 ASN A CA 1
ATOM 822 C C . ASN A 1 101 ? 17.838 -1.469 -0.140 1.00 92.69 101 ASN A C 1
ATOM 824 O O . ASN A 1 101 ? 17.527 -0.901 -1.190 1.00 92.69 101 ASN A O 1
ATOM 828 N N . TYR A 1 102 ? 16.994 -1.619 0.874 1.00 94.56 102 TYR A N 1
ATOM 829 C CA . TYR A 1 102 ? 15.663 -1.036 0.847 1.00 94.56 102 TYR A CA 1
ATOM 830 C C . TYR A 1 102 ? 15.170 -0.695 2.246 1.00 94.56 102 TYR A C 1
ATOM 832 O O . TYR A 1 102 ? 15.318 -1.489 3.176 1.00 94.56 102 TYR A O 1
ATOM 840 N N . SER A 1 103 ? 14.536 0.466 2.364 1.00 96.12 103 SER A N 1
ATOM 841 C CA . SER A 1 103 ? 13.943 0.960 3.607 1.00 96.12 103 SER A CA 1
ATOM 842 C C . SER A 1 103 ? 12.602 1.616 3.313 1.00 96.12 103 SER A C 1
ATOM 844 O O . SER A 1 103 ? 12.419 2.241 2.267 1.00 96.12 103 SER A O 1
ATOM 846 N N . THR A 1 104 ? 11.657 1.506 4.241 1.00 97.62 104 THR A N 1
ATOM 847 C CA . THR A 1 104 ? 10.461 2.345 4.194 1.00 97.62 104 THR A CA 1
ATOM 848 C C . THR A 1 104 ? 10.845 3.766 4.580 1.00 97.62 104 THR A C 1
ATOM 850 O O . THR A 1 104 ? 11.437 3.978 5.636 1.00 97.62 104 THR A O 1
ATOM 853 N N . VAL A 1 105 ? 10.480 4.731 3.746 1.00 98.31 105 VAL A N 1
ATOM 854 C CA . VAL A 1 105 ? 10.587 6.161 4.043 1.00 98.31 105 VAL A CA 1
ATOM 855 C C . VAL A 1 105 ? 9.195 6.736 4.267 1.00 98.31 105 VAL A C 1
ATOM 857 O O . VAL A 1 105 ? 8.236 6.313 3.621 1.00 98.31 105 VAL A O 1
ATOM 860 N N . ILE A 1 106 ? 9.079 7.679 5.198 1.00 98.38 106 ILE A N 1
ATOM 861 C CA . ILE A 1 106 ? 7.841 8.395 5.512 1.00 98.38 106 ILE A CA 1
ATOM 862 C C . ILE A 1 106 ? 8.119 9.887 5.441 1.00 98.38 106 ILE A C 1
ATOM 864 O O . ILE A 1 106 ? 9.009 10.399 6.119 1.00 98.38 106 ILE A O 1
ATOM 868 N N . TYR A 1 107 ? 7.310 10.571 4.648 1.00 98.50 107 TYR A N 1
ATOM 869 C CA . TYR A 1 107 ? 7.245 12.010 4.522 1.00 98.50 107 TYR A CA 1
ATOM 870 C C . TYR A 1 107 ? 5.989 12.533 5.215 1.00 98.50 107 TYR A C 1
ATOM 872 O O . TYR A 1 107 ? 4.917 11.933 5.105 1.00 98.50 107 TYR A O 1
ATOM 880 N N . VAL A 1 108 ? 6.118 13.663 5.903 1.00 97.94 108 VAL A N 1
ATOM 881 C CA . VAL A 1 108 ? 5.018 14.329 6.611 1.00 97.94 108 VAL A CA 1
ATOM 882 C C . VAL A 1 108 ? 4.898 15.763 6.114 1.00 97.94 108 VAL A C 1
ATOM 884 O O . VAL A 1 108 ? 5.905 16.402 5.809 1.00 97.94 108 VAL A O 1
ATOM 887 N N . GLY A 1 109 ? 3.675 16.275 6.013 1.00 97.31 109 GLY A N 1
ATOM 888 C CA . GLY A 1 109 ? 3.444 17.659 5.618 1.00 97.31 109 GLY A CA 1
ATOM 889 C C . GLY A 1 109 ? 1.983 18.075 5.710 1.00 97.31 109 GLY A C 1
ATOM 890 O O . GLY A 1 109 ? 1.071 17.255 5.647 1.00 97.31 109 GLY A O 1
ATOM 891 N N . LYS A 1 110 ? 1.736 19.381 5.840 1.00 95.62 110 LYS A N 1
ATOM 892 C CA . LYS A 1 110 ? 0.370 19.943 5.823 1.00 95.62 110 LYS A CA 1
ATOM 893 C C . LYS A 1 110 ? -0.253 19.939 4.425 1.00 95.62 110 LYS A C 1
ATOM 895 O O . LYS A 1 110 ? -1.471 20.021 4.290 1.00 95.62 110 LYS A O 1
ATOM 900 N N . SER A 1 111 ? 0.580 19.856 3.393 1.00 96.19 111 SER A N 1
ATOM 901 C CA . SER A 1 111 ? 0.193 19.829 1.988 1.00 96.19 111 SER A CA 1
ATOM 902 C C . SER A 1 111 ? 1.158 18.925 1.221 1.00 96.19 111 SER A C 1
ATOM 904 O O . SER A 1 111 ? 2.291 18.723 1.661 1.00 96.19 111 SER A O 1
ATOM 906 N N . LEU A 1 112 ? 0.728 18.378 0.084 1.00 96.88 112 LEU A N 1
ATOM 907 C CA . LEU A 1 112 ? 1.565 17.470 -0.708 1.00 96.88 112 LEU A CA 1
ATOM 908 C C . LEU A 1 112 ? 2.750 18.179 -1.375 1.00 96.88 112 LEU A C 1
ATOM 910 O O . LEU A 1 112 ? 3.739 17.530 -1.698 1.00 96.88 112 LEU A O 1
ATOM 914 N N . GLU A 1 113 ? 2.669 19.498 -1.561 1.00 96.88 113 GLU A N 1
ATOM 915 C CA . GLU A 1 113 ? 3.763 20.324 -2.077 1.00 96.88 113 GLU A CA 1
ATOM 916 C C . GLU A 1 113 ? 4.878 20.520 -1.041 1.00 96.88 113 GLU A C 1
ATOM 918 O O . GLU A 1 113 ? 6.031 20.703 -1.418 1.00 96.88 113 GLU A O 1
ATOM 923 N N . ASN A 1 114 ? 4.547 20.464 0.254 1.00 96.00 114 ASN A N 1
ATOM 924 C CA . ASN A 1 114 ? 5.456 20.779 1.357 1.00 96.00 114 ASN A CA 1
ATOM 925 C C . ASN A 1 114 ? 5.578 19.589 2.312 1.00 96.00 114 ASN A C 1
ATOM 927 O O . ASN A 1 114 ? 5.115 19.628 3.455 1.00 96.00 114 ASN A O 1
ATOM 931 N N . MET A 1 115 ? 6.198 18.524 1.813 1.00 97.38 115 MET A N 1
ATOM 932 C CA . MET A 1 115 ? 6.435 17.281 2.542 1.00 97.38 115 MET A CA 1
ATOM 933 C C . MET A 1 115 ? 7.925 17.162 2.880 1.00 97.38 115 MET A C 1
ATOM 935 O O . MET A 1 115 ? 8.771 17.345 2.006 1.00 97.38 115 MET A O 1
ATOM 939 N N . PHE A 1 116 ? 8.264 16.816 4.120 1.00 97.50 116 PHE A N 1
ATOM 940 C CA . PHE A 1 116 ? 9.649 16.587 4.546 1.00 97.50 116 PHE A CA 1
ATOM 941 C C . PHE A 1 116 ? 9.847 15.139 4.986 1.00 97.50 116 PHE A C 1
ATOM 943 O O . PHE A 1 116 ? 8.930 14.518 5.523 1.00 97.50 116 PHE A O 1
ATOM 950 N N . LEU A 1 117 ? 11.042 14.591 4.744 1.00 98.19 117 LEU A N 1
ATOM 951 C CA . LEU A 1 117 ? 11.393 13.245 5.195 1.00 98.19 117 LEU A CA 1
ATOM 952 C C . LEU A 1 117 ? 11.390 13.224 6.728 1.00 98.19 117 LEU A C 1
ATOM 954 O O . LEU A 1 117 ? 12.184 13.912 7.363 1.00 98.19 117 LEU A O 1
ATOM 958 N N . TYR A 1 118 ? 10.486 12.440 7.304 1.00 97.75 118 TYR A N 1
ATOM 959 C CA . TYR A 1 118 ? 10.289 12.325 8.746 1.00 97.75 118 TYR A CA 1
ATOM 960 C C . TYR A 1 118 ? 10.971 11.082 9.320 1.00 97.75 118 TYR A C 1
ATOM 962 O O . TYR A 1 118 ? 11.530 11.121 10.413 1.00 97.75 118 TYR A O 1
ATOM 970 N N . TYR A 1 119 ? 10.915 9.963 8.595 1.00 97.69 119 TYR A N 1
ATOM 971 C CA . TYR A 1 119 ? 11.434 8.686 9.073 1.00 97.69 119 TYR A CA 1
ATOM 972 C C . TYR A 1 119 ? 11.971 7.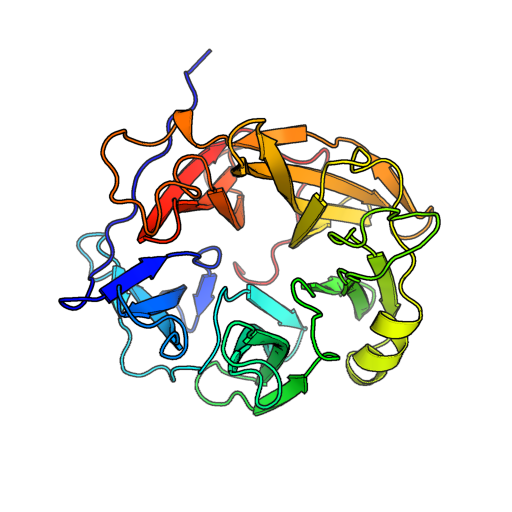831 7.926 1.00 97.69 119 TYR A C 1
ATOM 974 O O . TYR A 1 119 ? 11.388 7.794 6.844 1.00 97.69 119 TYR A O 1
ATOM 982 N N . GLU A 1 120 ? 13.053 7.104 8.195 1.00 97.56 120 GLU A N 1
ATOM 983 C CA . GLU A 1 120 ? 13.589 6.035 7.355 1.00 97.56 120 GLU A CA 1
ATOM 984 C C . GLU A 1 120 ? 13.786 4.799 8.242 1.00 97.56 120 GLU A C 1
ATOM 986 O O . GLU A 1 120 ? 14.387 4.876 9.316 1.00 97.56 120 GLU A O 1
ATOM 991 N N . SER A 1 121 ? 13.228 3.664 7.827 1.00 95.25 121 SER A N 1
ATOM 992 C CA . SER A 1 121 ? 13.317 2.417 8.584 1.00 95.25 121 SER A CA 1
ATOM 993 C C . SER A 1 121 ? 14.725 1.817 8.540 1.00 95.25 121 SER A C 1
ATOM 995 O O . SER A 1 121 ? 15.514 2.153 7.650 1.00 95.25 121 SER A O 1
ATOM 997 N N . PRO A 1 122 ? 15.027 0.837 9.417 1.00 90.31 122 PRO A N 1
ATOM 998 C CA . PRO A 1 122 ? 16.210 0.004 9.253 1.00 90.31 122 PRO A CA 1
ATOM 999 C C . PRO A 1 122 ? 16.284 -0.601 7.847 1.00 90.31 122 PRO A C 1
ATOM 1001 O O . PRO A 1 122 ? 15.252 -0.876 7.221 1.00 90.31 122 PRO A O 1
ATOM 1004 N N . ASN A 1 123 ? 17.513 -0.821 7.375 1.00 90.00 123 ASN A N 1
ATOM 1005 C CA . ASN A 1 123 ? 17.756 -1.478 6.096 1.00 90.00 123 ASN A CA 1
ATOM 1006 C C . ASN A 1 123 ? 17.091 -2.862 6.064 1.00 90.00 123 ASN A C 1
ATOM 1008 O O . ASN A 1 123 ? 17.009 -3.554 7.080 1.00 90.00 123 ASN A O 1
ATOM 1012 N N . LYS A 1 124 ? 16.651 -3.260 4.872 1.00 88.56 124 LYS A N 1
ATOM 1013 C CA . LYS A 1 124 ? 15.924 -4.498 4.580 1.00 88.56 124 LYS A CA 1
ATOM 1014 C C . LYS A 1 124 ? 14.555 -4.587 5.275 1.00 88.56 124 LYS A C 1
ATOM 1016 O O . LYS A 1 124 ? 14.023 -5.681 5.446 1.00 88.56 124 LYS A O 1
ATOM 1021 N N . MET A 1 125 ? 13.932 -3.450 5.611 1.00 89.56 125 MET A N 1
ATOM 1022 C CA . MET A 1 125 ? 12.554 -3.401 6.117 1.00 89.56 125 MET A CA 1
ATOM 1023 C C . MET A 1 125 ? 11.649 -2.554 5.212 1.00 89.56 125 MET A C 1
ATOM 1025 O O . MET A 1 125 ? 11.679 -1.325 5.221 1.00 89.56 125 MET A O 1
ATOM 1029 N N . LYS A 1 126 ? 10.779 -3.222 4.449 1.00 91.00 126 LYS A N 1
ATOM 1030 C CA . LYS A 1 126 ? 9.688 -2.590 3.686 1.00 91.00 126 LYS A CA 1
ATOM 1031 C C . LYS A 1 126 ? 8.326 -3.024 4.207 1.00 91.00 126 LYS A C 1
ATOM 1033 O O . LYS A 1 126 ? 8.219 -4.107 4.768 1.00 91.00 126 LYS A O 1
ATOM 1038 N N . GLY A 1 127 ? 7.285 -2.243 3.927 1.00 92.25 127 GLY A N 1
ATOM 1039 C CA . GLY A 1 127 ? 5.905 -2.606 4.270 1.00 92.25 127 GLY A CA 1
ATOM 1040 C C . GLY A 1 127 ? 5.444 -2.076 5.625 1.00 92.25 127 GLY A C 1
ATOM 1041 O O . GLY A 1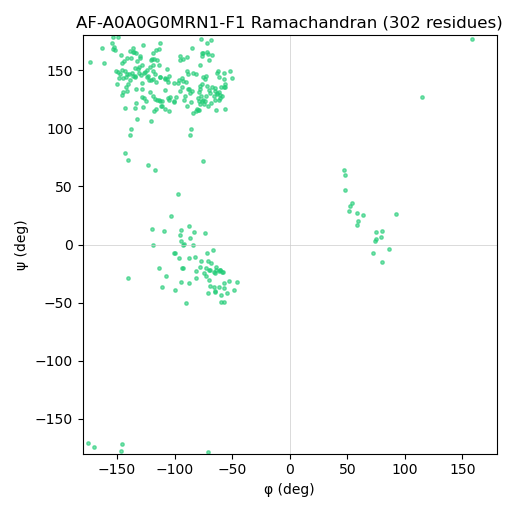 127 ? 4.557 -2.668 6.231 1.00 92.25 127 GLY A O 1
ATOM 1042 N N . ILE A 1 128 ? 6.035 -0.974 6.103 1.00 97.19 128 ILE A N 1
ATOM 1043 C CA . ILE A 1 128 ? 5.466 -0.241 7.235 1.00 97.19 128 ILE A CA 1
ATOM 1044 C C . ILE A 1 128 ? 4.193 0.481 6.776 1.00 97.19 128 ILE A C 1
ATOM 1046 O O . ILE A 1 128 ? 4.165 1.076 5.694 1.00 97.19 128 ILE A O 1
ATOM 1050 N N . ARG A 1 129 ? 3.143 0.425 7.596 1.00 97.81 129 ARG A N 1
ATOM 1051 C CA . ARG A 1 129 ? 1.897 1.188 7.456 1.00 97.81 129 ARG A CA 1
ATOM 1052 C C . ARG A 1 129 ? 1.511 1.769 8.803 1.00 97.81 129 ARG A C 1
ATOM 1054 O O . ARG A 1 129 ? 1.717 1.134 9.835 1.00 97.81 129 ARG A O 1
ATOM 1061 N N . ILE A 1 130 ? 0.954 2.975 8.786 1.00 96.44 130 ILE A N 1
ATOM 1062 C CA . ILE A 1 130 ? 0.516 3.659 9.999 1.00 96.44 130 ILE A CA 1
ATOM 1063 C C . ILE A 1 130 ? -0.891 4.218 9.837 1.00 96.44 130 ILE A C 1
ATOM 1065 O O . ILE A 1 130 ? -1.300 4.561 8.731 1.00 96.44 130 ILE A O 1
ATOM 1069 N N . LEU A 1 131 ? -1.619 4.308 10.946 1.00 96.62 131 LEU A N 1
ATOM 1070 C CA . LEU A 1 131 ? -2.944 4.915 11.010 1.00 96.62 131 LEU A CA 1
ATOM 1071 C C . LEU A 1 131 ? -3.124 5.617 12.356 1.00 96.62 131 LEU A C 1
ATOM 1073 O O . LEU A 1 131 ? -2.927 5.006 13.403 1.00 96.62 131 LEU A O 1
ATOM 1077 N N . GLU A 1 132 ? -3.532 6.886 12.333 1.00 96.25 132 GLU A N 1
ATOM 1078 C CA . GLU A 1 132 ? -3.977 7.588 13.539 1.00 96.25 132 GLU A CA 1
ATOM 1079 C C . GLU A 1 132 ? -5.433 7.215 13.855 1.00 96.25 132 GLU A C 1
ATOM 1081 O O . GLU A 1 132 ? -6.349 7.519 13.083 1.00 96.25 132 GLU A O 1
ATOM 1086 N N . LEU A 1 133 ? -5.639 6.579 15.004 1.00 95.81 133 LEU A N 1
ATOM 1087 C CA . LEU A 1 133 ? -6.944 6.154 15.501 1.00 95.81 133 LEU A CA 1
ATOM 1088 C C . LEU A 1 133 ? -7.738 7.341 16.069 1.00 95.81 133 LEU A C 1
ATOM 1090 O O . LEU A 1 133 ? -7.187 8.409 16.362 1.00 95.81 133 LEU A O 1
ATOM 1094 N N . GLU A 1 134 ? -9.043 7.175 16.267 1.00 93.88 134 GLU A N 1
ATOM 1095 C CA . GLU A 1 134 ? -9.902 8.196 16.883 1.00 93.88 134 GLU A CA 1
ATOM 1096 C C . GLU A 1 134 ? -9.422 8.622 18.270 1.00 93.88 134 GLU A C 1
ATOM 1098 O O . GLU A 1 134 ? -9.426 9.815 18.594 1.00 93.88 134 GLU A O 1
ATOM 1103 N N . ASN A 1 135 ? -8.912 7.665 19.047 1.00 94.00 135 ASN A N 1
ATOM 1104 C CA . ASN A 1 135 ? -8.328 7.898 20.367 1.00 94.00 135 ASN A CA 1
ATOM 1105 C C . ASN A 1 135 ? -6.938 8.566 20.330 1.00 94.00 135 ASN A C 1
ATOM 1107 O O . ASN A 1 135 ? -6.283 8.654 21.367 1.00 94.00 135 ASN A O 1
ATOM 1111 N N . ARG A 1 136 ? -6.493 9.049 19.160 1.00 94.38 136 ARG A N 1
ATOM 1112 C CA . ARG A 1 136 ? -5.220 9.753 18.906 1.00 94.38 136 ARG A CA 1
ATOM 1113 C C . ARG A 1 136 ? -3.965 8.888 18.940 1.00 94.38 136 ARG A C 1
ATOM 1115 O O . ARG A 1 136 ? -2.908 9.387 18.563 1.00 94.38 136 ARG A O 1
ATOM 1122 N N . LYS A 1 137 ? -4.060 7.620 19.337 1.00 96.69 137 LYS A N 1
ATOM 1123 C CA . LYS A 1 137 ? -2.935 6.690 19.222 1.00 96.69 137 LYS A CA 1
ATOM 1124 C C . LYS A 1 137 ? -2.680 6.354 17.758 1.00 96.69 137 LYS A C 1
ATOM 1126 O O . LYS A 1 137 ? -3.557 6.492 16.909 1.00 96.69 137 LYS A O 1
ATOM 1131 N N . ILE A 1 138 ? -1.475 5.890 17.462 1.00 97.12 138 ILE A N 1
ATOM 1132 C CA . ILE A 1 138 ? -1.079 5.471 16.122 1.00 97.12 138 ILE A CA 1
ATOM 1133 C C . ILE A 1 138 ? -0.890 3.959 16.119 1.00 97.12 138 ILE A C 1
ATOM 1135 O O . ILE A 1 138 ? -0.046 3.419 16.836 1.00 97.12 138 ILE A O 1
ATOM 1139 N N . ALA A 1 139 ? -1.680 3.281 15.296 1.00 98.00 139 ALA A N 1
ATOM 1140 C CA . ALA A 1 139 ? -1.451 1.896 14.930 1.00 98.00 139 ALA A CA 1
ATOM 1141 C C . ALA A 1 139 ? -0.269 1.839 13.958 1.00 98.00 139 ALA A C 1
ATOM 1143 O O . ALA A 1 139 ? -0.293 2.497 12.918 1.00 98.00 139 ALA A O 1
ATOM 1144 N N . VAL A 1 140 ? 0.759 1.065 14.297 1.00 98.12 140 VAL A N 1
ATOM 1145 C CA . VAL A 1 140 ? 1.941 0.839 13.465 1.00 98.12 140 VAL A CA 1
ATOM 1146 C C . VAL A 1 140 ? 1.995 -0.630 13.096 1.00 98.12 140 VAL A C 1
ATOM 1148 O O . VAL A 1 140 ? 2.171 -1.490 13.957 1.00 98.12 140 VAL A O 1
ATOM 1151 N N . PHE A 1 141 ? 1.882 -0.901 11.804 1.00 98.31 141 PHE A N 1
ATOM 1152 C CA . PHE A 1 141 ? 2.147 -2.208 11.232 1.00 98.31 141 PHE A CA 1
ATOM 1153 C C . PHE A 1 141 ? 3.531 -2.175 10.604 1.00 98.31 141 PHE A C 1
ATOM 1155 O O . PHE A 1 141 ? 3.801 -1.337 9.746 1.00 98.31 141 PHE A O 1
ATOM 1162 N N . SER A 1 142 ? 4.416 -3.061 11.039 1.00 97.19 142 SER A N 1
ATOM 1163 C CA . SER A 1 142 ? 5.729 -3.270 10.436 1.00 97.19 142 SER A CA 1
ATOM 1164 C C . SER A 1 142 ? 5.793 -4.653 9.797 1.00 97.19 142 SER A C 1
ATOM 1166 O O . SER A 1 142 ? 4.862 -5.457 9.891 1.00 97.19 142 SER A O 1
ATOM 1168 N N . ARG A 1 143 ? 6.888 -4.920 9.089 1.00 95.50 143 ARG A N 1
ATOM 1169 C CA . ARG A 1 143 ? 7.096 -6.197 8.412 1.00 95.50 143 ARG A CA 1
ATOM 1170 C C . ARG A 1 143 ? 8.560 -6.616 8.554 1.00 95.50 143 ARG A C 1
ATOM 1172 O O . ARG A 1 143 ? 9.329 -6.462 7.600 1.00 95.50 143 ARG A O 1
ATOM 1179 N N . PRO A 1 144 ? 8.982 -7.053 9.755 1.00 91.56 144 PRO A N 1
ATOM 1180 C CA . PRO A 1 144 ? 10.336 -7.549 9.967 1.00 91.56 144 PRO A CA 1
ATOM 1181 C C . PRO A 1 144 ? 10.635 -8.698 9.002 1.00 91.56 144 PRO A C 1
ATOM 1183 O O . PRO A 1 144 ? 9.792 -9.565 8.806 1.00 91.56 144 PRO A O 1
ATOM 1186 N N . GLN A 1 145 ? 11.822 -8.687 8.394 1.00 89.75 145 GLN A N 1
ATOM 1187 C CA . GLN A 1 145 ? 12.314 -9.735 7.492 1.00 89.75 145 GLN A CA 1
ATOM 1188 C C . GLN A 1 145 ? 13.565 -10.367 8.101 1.00 89.75 145 GLN A C 1
ATOM 1190 O O . GLN A 1 145 ? 14.679 -10.189 7.614 1.00 89.75 145 GLN A O 1
ATOM 1195 N N . VAL A 1 146 ? 13.378 -11.011 9.251 1.00 85.44 146 VAL A N 1
ATOM 1196 C CA . VAL A 1 146 ? 14.452 -11.630 10.032 1.00 85.44 146 VAL A CA 1
ATOM 1197 C C . VAL A 1 146 ? 14.025 -13.023 10.465 1.00 85.44 146 VAL A C 1
ATOM 1199 O O . VAL A 1 146 ? 12.849 -13.252 10.751 1.00 85.44 146 VAL A O 1
ATOM 1202 N N . LEU A 1 147 ? 14.986 -13.944 10.522 1.00 89.19 147 LEU A N 1
ATOM 1203 C CA . LEU A 1 147 ? 14.750 -15.289 11.036 1.00 89.19 147 LEU A CA 1
ATOM 1204 C C . LEU A 1 147 ? 14.291 -15.209 12.493 1.00 89.19 147 LEU A C 1
ATOM 1206 O O . LEU A 1 147 ? 14.925 -14.561 13.326 1.00 89.19 147 LEU A O 1
ATOM 1210 N N . SER A 1 148 ? 13.186 -15.876 12.801 1.00 87.56 148 SER A N 1
ATOM 1211 C CA . SER A 1 148 ? 12.672 -15.999 14.164 1.00 87.56 148 SER A CA 1
ATOM 1212 C C . SER A 1 148 ? 11.852 -17.277 14.306 1.00 87.56 148 SER A C 1
ATOM 1214 O O . SER A 1 148 ? 11.461 -17.879 13.309 1.00 87.56 148 SER A O 1
ATOM 1216 N N . SER A 1 149 ? 11.517 -17.669 15.537 1.00 86.62 149 SER A N 1
ATOM 1217 C CA . SER A 1 149 ? 10.599 -18.794 15.772 1.00 86.62 149 SER A CA 1
ATOM 1218 C C . SER A 1 149 ? 9.22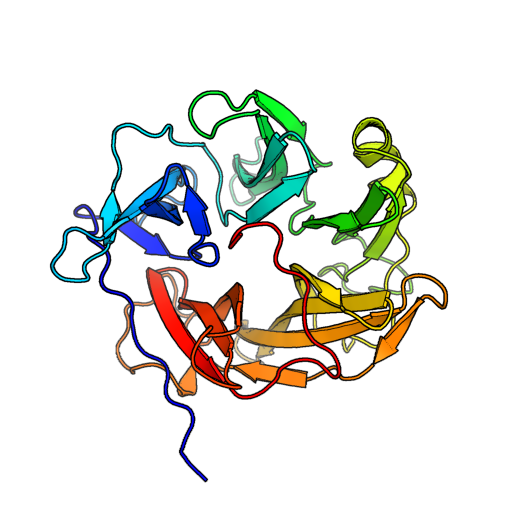1 -18.588 15.132 1.00 86.62 149 SER A C 1
ATOM 1220 O O . SER A 1 149 ? 8.534 -19.56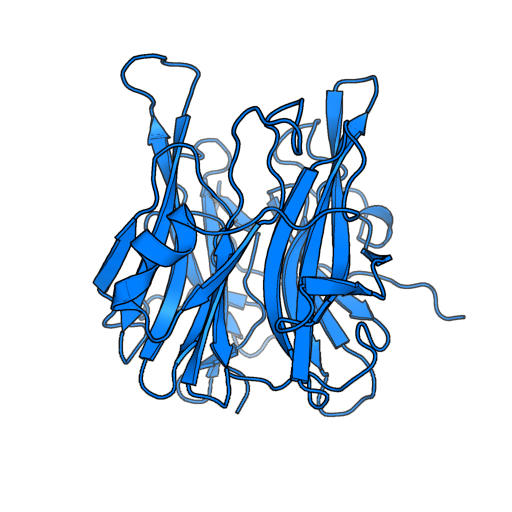0 14.840 1.00 86.62 149 SER A O 1
ATOM 1222 N N . LYS A 1 150 ? 8.826 -17.331 14.896 1.00 86.12 150 LYS A N 1
ATOM 1223 C CA . LYS A 1 150 ? 7.550 -16.966 14.273 1.00 86.12 150 LYS A CA 1
ATOM 1224 C C . LYS A 1 150 ? 7.651 -16.723 12.770 1.00 86.12 150 LYS A C 1
ATOM 1226 O O . LYS A 1 150 ? 6.609 -16.614 12.142 1.00 86.12 150 LYS A O 1
ATOM 1231 N N . ASP A 1 151 ? 8.853 -16.619 12.205 1.00 87.06 151 ASP A N 1
ATOM 1232 C CA . ASP A 1 151 ? 9.124 -16.512 10.763 1.00 87.06 151 ASP A CA 1
ATOM 1233 C C . ASP A 1 151 ? 10.407 -17.299 10.439 1.00 87.06 151 ASP A C 1
ATOM 1235 O O . ASP A 1 151 ? 11.492 -16.712 10.323 1.00 87.06 151 ASP A O 1
ATOM 1239 N N . PRO A 1 152 ? 10.311 -18.638 10.342 1.00 85.00 152 PRO A N 1
ATOM 1240 C CA . PRO A 1 152 ? 11.481 -19.501 10.185 1.00 85.00 152 PRO A CA 1
ATOM 1241 C C . PRO A 1 152 ? 12.239 -19.283 8.873 1.00 85.00 152 PRO A C 1
ATOM 1243 O O . PRO A 1 152 ? 13.399 -19.666 8.770 1.00 85.00 152 PRO A O 1
ATOM 1246 N N . MET A 1 153 ? 11.600 -18.669 7.871 1.00 88.25 153 MET A N 1
ATOM 1247 C CA . MET A 1 153 ? 12.213 -18.371 6.575 1.00 88.25 153 MET A CA 1
ATOM 1248 C C . MET A 1 153 ? 12.666 -16.910 6.443 1.00 88.25 153 MET A C 1
ATOM 1250 O O . MET A 1 153 ? 13.280 -16.559 5.436 1.00 88.25 153 MET A O 1
ATOM 1254 N N . GLY A 1 154 ? 12.345 -16.045 7.415 1.00 89.50 154 GLY A N 1
ATOM 1255 C CA . GLY A 1 154 ? 12.693 -14.621 7.404 1.00 89.50 154 GLY A CA 1
ATOM 1256 C C . GLY A 1 154 ? 12.123 -13.850 6.207 1.00 89.50 154 GLY A C 1
ATOM 1257 O O . GLY A 1 154 ? 12.643 -12.793 5.844 1.00 89.50 154 GLY A O 1
ATOM 1258 N N . ARG A 1 155 ? 11.080 -14.377 5.548 1.00 89.06 155 ARG A N 1
ATOM 1259 C CA . ARG A 1 155 ? 10.495 -13.790 4.324 1.00 89.06 155 ARG A CA 1
ATOM 1260 C C . ARG A 1 155 ? 9.664 -12.555 4.640 1.00 89.06 155 ARG A C 1
ATOM 1262 O O . ARG A 1 155 ? 9.537 -11.651 3.805 1.00 89.06 155 ARG A O 1
ATOM 1269 N N . GLY A 1 156 ? 9.176 -12.493 5.870 1.00 92.25 156 GLY A N 1
ATOM 1270 C CA . GLY A 1 156 ? 8.610 -11.342 6.522 1.00 92.25 156 GLY A CA 1
ATOM 1271 C C . GLY A 1 156 ? 7.136 -11.503 6.835 1.00 92.25 156 GLY A C 1
ATOM 1272 O O . GLY A 1 156 ? 6.321 -11.720 5.936 1.00 92.25 156 GLY A O 1
ATOM 1273 N N . ARG A 1 157 ? 6.793 -11.278 8.102 1.00 95.06 157 ARG A N 1
ATOM 1274 C CA . ARG A 1 157 ? 5.424 -11.341 8.624 1.00 95.06 157 ARG A CA 1
ATOM 1275 C C . ARG A 1 157 ? 4.991 -9.996 9.186 1.00 95.06 157 ARG A C 1
ATOM 1277 O O . ARG A 1 157 ? 5.824 -9.176 9.561 1.00 95.06 157 ARG A O 1
ATOM 1284 N N . ILE A 1 158 ? 3.683 -9.758 9.207 1.00 97.25 158 ILE A N 1
ATOM 1285 C CA . ILE A 1 158 ? 3.119 -8.514 9.735 1.00 97.25 158 ILE A CA 1
ATOM 1286 C C . ILE A 1 158 ? 3.330 -8.493 11.248 1.00 97.25 158 ILE A C 1
ATOM 1288 O O . ILE A 1 158 ? 2.995 -9.457 11.931 1.00 97.25 158 ILE A O 1
ATOM 1292 N N . ALA A 1 159 ? 3.859 -7.390 11.763 1.00 97.38 159 ALA A N 1
ATOM 1293 C CA . ALA A 1 159 ? 3.976 -7.125 13.187 1.00 97.38 159 ALA A CA 1
ATOM 1294 C C . ALA A 1 159 ? 3.228 -5.842 13.555 1.00 97.38 159 ALA A C 1
ATOM 1296 O O . ALA A 1 159 ? 3.074 -4.953 12.719 1.00 97.38 159 ALA A O 1
ATOM 1297 N N . PHE A 1 160 ? 2.757 -5.745 14.797 1.00 98.38 160 PHE A N 1
ATOM 1298 C CA . PHE A 1 160 ? 1.936 -4.634 15.266 1.00 98.38 160 PHE A CA 1
ATOM 1299 C C . PHE A 1 160 ? 2.478 -4.007 16.548 1.00 98.38 160 PHE A C 1
ATOM 1301 O O . PHE A 1 160 ? 2.850 -4.700 17.495 1.00 98.38 160 PHE A O 1
ATOM 1308 N N . ALA A 1 161 ? 2.433 -2.679 16.598 1.00 98.19 161 ALA A N 1
ATOM 1309 C CA . ALA A 1 161 ? 2.554 -1.898 17.816 1.00 98.19 161 ALA A CA 1
ATOM 1310 C C . ALA A 1 161 ? 1.527 -0.764 17.819 1.00 98.19 161 ALA A C 1
ATOM 1312 O O . ALA A 1 161 ? 1.223 -0.167 16.789 1.00 98.19 161 ALA A O 1
ATOM 1313 N N . LEU A 1 162 ? 1.053 -0.410 19.009 1.00 98.06 162 LEU A N 1
ATOM 1314 C CA . LEU A 1 162 ? 0.269 0.798 19.233 1.00 98.06 162 LEU A CA 1
ATOM 1315 C C . LEU A 1 162 ? 1.159 1.821 19.933 1.00 98.06 162 LEU A C 1
ATOM 1317 O O . LEU A 1 162 ? 1.720 1.498 20.977 1.00 98.06 162 LEU A O 1
ATOM 1321 N N . ILE A 1 163 ? 1.320 3.019 19.379 1.00 97.75 163 ILE A N 1
ATOM 1322 C CA . ILE A 1 163 ? 2.139 4.104 19.951 1.00 97.75 163 ILE A CA 1
ATOM 1323 C C . ILE A 1 163 ? 1.277 5.334 20.242 1.00 97.75 163 ILE A C 1
ATOM 1325 O O . ILE A 1 163 ? 0.196 5.476 19.675 1.00 97.75 163 ILE A O 1
ATOM 1329 N N . ASP A 1 164 ? 1.735 6.237 21.108 1.00 96.81 164 ASP A N 1
ATOM 1330 C CA . ASP A 1 164 ? 0.918 7.396 21.495 1.00 96.81 164 ASP A CA 1
ATOM 1331 C C . ASP A 1 164 ? 0.969 8.531 20.466 1.00 96.81 164 ASP A C 1
ATOM 1333 O O . ASP A 1 164 ? 0.019 9.297 20.342 1.00 96.81 164 ASP A O 1
ATOM 1337 N N . ASN A 1 165 ? 2.073 8.659 19.728 1.00 95.31 165 ASN A N 1
ATOM 1338 C CA . ASN A 1 165 ? 2.250 9.669 18.685 1.00 95.31 165 ASN A CA 1
ATOM 1339 C C . ASN A 1 165 ? 3.423 9.304 17.759 1.00 95.31 165 ASN A C 1
ATOM 1341 O O . ASN A 1 165 ? 4.214 8.410 18.062 1.00 95.31 165 ASN A O 1
ATOM 1345 N N . LEU A 1 166 ? 3.555 10.024 16.641 1.00 94.62 166 LEU A N 1
ATOM 1346 C CA . LEU A 1 166 ? 4.478 9.667 15.559 1.00 94.62 166 LEU A CA 1
ATOM 1347 C C . LEU A 1 166 ? 5.959 9.733 15.966 1.00 94.62 166 LEU A C 1
ATOM 1349 O O . LEU A 1 166 ? 6.764 8.990 15.412 1.00 94.62 166 LEU A O 1
ATOM 1353 N N . THR A 1 167 ? 6.319 10.524 16.985 1.00 95.81 167 THR A N 1
ATOM 1354 C CA . THR A 1 167 ? 7.714 10.605 17.463 1.00 95.81 167 THR A CA 1
ATOM 1355 C C . THR A 1 167 ? 8.210 9.275 18.040 1.00 95.81 167 THR A C 1
ATOM 1357 O O . THR A 1 167 ? 9.408 9.008 18.056 1.00 95.81 167 THR A O 1
ATOM 1360 N N . GLN A 1 168 ? 7.291 8.396 18.453 1.00 97.38 168 GLN A N 1
ATOM 1361 C CA . GLN A 1 168 ? 7.598 7.061 18.960 1.00 97.38 168 GLN A CA 1
ATOM 1362 C C . GLN A 1 168 ? 7.715 5.998 17.854 1.00 97.38 168 GLN A C 1
ATOM 1364 O O . GLN A 1 168 ? 7.861 4.823 18.182 1.00 97.38 168 GLN A O 1
ATOM 1369 N N . ILE A 1 169 ? 7.651 6.351 16.562 1.00 96.56 169 ILE A N 1
ATOM 1370 C CA . ILE A 1 169 ? 7.613 5.369 15.462 1.00 96.56 169 ILE A CA 1
ATOM 1371 C C . ILE A 1 169 ? 8.782 4.375 15.497 1.00 96.56 169 ILE A C 1
ATOM 1373 O O . ILE A 1 169 ? 8.561 3.176 15.342 1.00 96.56 169 ILE A O 1
ATOM 1377 N N . THR A 1 170 ? 10.001 4.836 15.795 1.00 96.12 170 THR A N 1
ATOM 1378 C CA . THR A 1 170 ? 11.184 3.971 15.930 1.00 96.12 170 THR A CA 1
ATOM 1379 C C . THR A 1 170 ? 10.992 2.929 17.030 1.00 96.12 170 THR A C 1
ATOM 1381 O O . THR A 1 170 ? 11.185 1.737 16.798 1.00 96.12 170 THR A O 1
ATOM 1384 N N . VAL A 1 171 ? 10.557 3.373 18.214 1.00 95.88 171 VAL A N 1
ATOM 1385 C CA . VAL A 1 171 ? 10.292 2.499 19.367 1.00 95.88 171 VAL A CA 1
ATOM 1386 C C . VAL A 1 171 ? 9.136 1.547 19.058 1.00 95.88 171 VAL A C 1
ATOM 1388 O O . VAL A 1 171 ? 9.200 0.368 19.391 1.00 95.88 171 VAL A O 1
ATOM 1391 N N . GLY A 1 172 ? 8.100 2.040 18.375 1.00 96.25 172 GLY A N 1
ATOM 1392 C CA . GLY A 1 172 ? 6.963 1.258 17.901 1.00 96.25 172 GLY A CA 1
ATOM 1393 C C . GLY A 1 172 ? 7.386 0.101 17.007 1.00 96.25 172 GLY A C 1
ATOM 1394 O O . GLY A 1 172 ? 6.990 -1.032 17.250 1.00 96.25 172 GLY A O 1
ATOM 1395 N N . ILE A 1 173 ? 8.233 0.366 16.014 1.00 95.25 173 ILE A N 1
ATOM 1396 C CA . ILE A 1 173 ? 8.733 -0.661 15.092 1.00 95.25 173 ILE A CA 1
ATOM 1397 C C . ILE A 1 173 ? 9.592 -1.695 15.824 1.00 95.25 173 ILE A C 1
ATOM 1399 O O . ILE A 1 173 ? 9.446 -2.885 15.562 1.00 95.25 173 ILE A O 1
ATOM 1403 N N . GLN A 1 174 ? 10.448 -1.265 16.755 1.00 94.19 174 GLN A N 1
ATOM 1404 C CA . GLN A 1 174 ? 11.302 -2.170 17.534 1.00 94.19 174 GLN A CA 1
ATOM 1405 C C . GLN A 1 174 ? 10.505 -3.093 18.464 1.00 94.19 174 GLN A C 1
ATOM 1407 O O . GLN A 1 174 ? 10.882 -4.248 18.638 1.00 94.19 174 GLN A O 1
ATOM 1412 N N . ARG A 1 175 ? 9.408 -2.599 19.050 1.00 95.06 175 ARG A N 1
ATOM 1413 C CA . ARG A 1 175 ? 8.548 -3.374 19.961 1.00 95.06 175 ARG A CA 1
ATOM 1414 C C . ARG A 1 175 ? 7.393 -4.096 19.269 1.00 95.06 175 ARG A C 1
ATOM 1416 O O . ARG A 1 175 ? 6.570 -4.693 19.957 1.00 95.06 175 ARG A O 1
ATOM 1423 N N . ALA A 1 176 ? 7.272 -3.969 17.948 1.0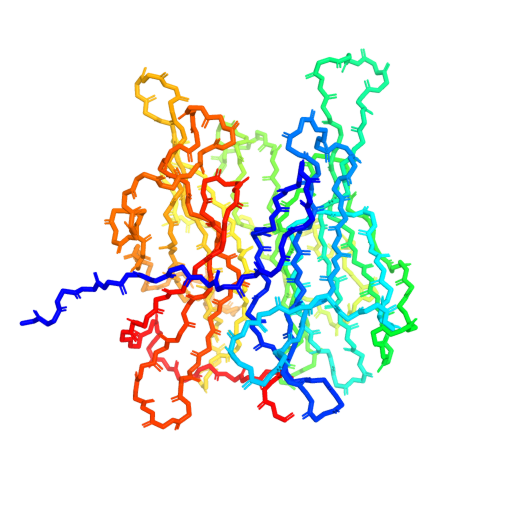0 96.19 176 ALA A N 1
ATOM 1424 C CA . ALA A 1 176 ? 6.163 -4.552 17.213 1.00 96.19 176 ALA A CA 1
ATOM 1425 C C . ALA A 1 176 ? 6.196 -6.078 17.329 1.00 96.19 176 ALA A C 1
ATOM 1427 O O . ALA A 1 176 ? 7.214 -6.719 17.071 1.00 96.19 176 ALA A O 1
ATOM 1428 N N . GLU A 1 177 ? 5.065 -6.664 17.701 1.00 95.88 177 GLU A N 1
ATOM 1429 C CA . GLU A 1 177 ? 4.939 -8.108 17.860 1.00 95.88 177 GLU A CA 1
ATOM 1430 C C . GLU A 1 177 ? 4.379 -8.722 16.582 1.00 95.88 177 GLU A C 1
ATOM 1432 O O . GLU A 1 177 ? 3.379 -8.235 16.051 1.00 95.88 177 GLU A O 1
ATOM 1437 N N . ILE A 1 178 ? 5.008 -9.796 16.093 1.00 96.31 178 ILE A N 1
ATOM 1438 C CA . ILE A 1 178 ? 4.511 -10.548 14.933 1.00 96.31 178 ILE A CA 1
ATOM 1439 C C . ILE A 1 178 ? 3.099 -11.060 15.226 1.00 96.31 178 ILE A C 1
ATOM 1441 O O . ILE A 1 178 ? 2.873 -11.730 16.236 1.00 96.31 178 ILE A O 1
ATOM 1445 N N . ILE A 1 179 ? 2.180 -10.761 14.309 1.00 96.12 179 ILE A N 1
ATOM 1446 C CA . ILE A 1 179 ? 0.817 -11.277 14.294 1.00 96.12 179 ILE A CA 1
ATOM 1447 C C . ILE A 1 179 ? 0.858 -12.709 13.755 1.00 96.12 179 ILE A C 1
ATOM 1449 O O . ILE A 1 179 ? 1.300 -12.958 12.631 1.00 96.12 179 ILE A O 1
ATOM 1453 N N . GLU A 1 180 ? 0.398 -13.654 14.565 1.00 92.25 180 GLU A N 1
ATOM 1454 C CA . GLU A 1 180 ? 0.390 -15.080 14.236 1.00 92.25 180 GLU A CA 1
ATOM 1455 C C . GLU A 1 180 ? -0.906 -15.498 13.523 1.00 92.25 180 GLU A C 1
ATOM 1457 O O . GLU A 1 180 ? -1.918 -14.801 13.572 1.00 92.25 180 GLU A O 1
ATOM 1462 N N . GLY A 1 181 ? -0.877 -16.650 12.844 1.00 90.19 181 GLY A N 1
ATOM 1463 C CA . GLY A 1 181 ? -2.060 -17.238 12.199 1.00 90.19 181 GLY A CA 1
ATOM 1464 C C . GLY A 1 181 ? -2.457 -16.633 10.846 1.00 90.19 181 GLY A C 1
ATOM 1465 O O . GLY A 1 181 ? -3.494 -17.004 10.303 1.00 90.19 181 GLY A O 1
ATOM 1466 N N . LEU A 1 182 ? -1.651 -15.722 10.286 1.00 94.88 182 LEU A N 1
ATOM 1467 C CA . LEU A 1 182 ? -1.899 -15.134 8.962 1.00 94.88 182 LEU A CA 1
ATOM 1468 C C . LEU A 1 182 ? -1.314 -15.953 7.806 1.00 94.88 182 LEU A C 1
ATOM 1470 O O . LEU A 1 182 ? -1.888 -15.957 6.723 1.00 94.88 182 LEU A O 1
ATOM 1474 N N . TYR A 1 183 ? -0.179 -16.616 8.024 1.00 94.88 183 TYR A N 1
ATOM 1475 C CA . TYR A 1 183 ? 0.626 -17.214 6.959 1.00 94.88 183 TYR A CA 1
ATOM 1476 C C . TYR A 1 183 ? 1.090 -18.608 7.354 1.00 94.88 183 TYR A C 1
ATOM 1478 O O . TYR A 1 183 ? 1.431 -18.840 8.519 1.00 94.88 183 TYR A O 1
ATOM 1486 N N . LYS A 1 184 ? 1.159 -19.504 6.370 1.00 92.88 184 LYS A N 1
ATOM 1487 C CA . LYS A 1 184 ? 1.967 -20.724 6.463 1.00 92.88 184 LYS A CA 1
ATOM 1488 C C . LYS A 1 184 ? 3.461 -20.386 6.454 1.00 92.88 184 LYS A C 1
ATOM 1490 O O . LYS A 1 184 ? 3.856 -19.229 6.305 1.00 92.88 184 LYS A O 1
ATOM 1495 N N . ASP A 1 185 ? 4.307 -21.393 6.621 1.00 89.69 185 ASP A N 1
ATOM 1496 C CA . ASP A 1 185 ? 5.756 -21.195 6.728 1.00 89.69 185 ASP A CA 1
ATOM 1497 C C . ASP A 1 185 ? 6.390 -20.735 5.413 1.00 89.69 185 ASP A C 1
ATOM 1499 O O . ASP A 1 185 ? 7.276 -19.882 5.418 1.00 89.69 185 ASP A O 1
ATOM 1503 N N . GLU A 1 186 ? 5.883 -21.228 4.287 1.00 90.81 186 GLU A N 1
ATOM 1504 C CA . GLU A 1 186 ? 6.300 -20.844 2.943 1.00 90.81 186 GLU A CA 1
ATOM 1505 C C . GLU A 1 186 ? 5.718 -19.500 2.475 1.00 90.81 186 GLU A C 1
ATOM 1507 O O . GLU A 1 186 ? 6.254 -18.883 1.545 1.00 90.81 186 GLU A O 1
ATOM 1512 N N . GLU A 1 187 ? 4.646 -19.041 3.119 1.00 95.56 187 GLU A N 1
ATOM 1513 C CA . GLU A 1 187 ? 3.921 -17.822 2.776 1.00 95.56 187 GLU A CA 1
ATOM 1514 C C . GLU A 1 187 ? 4.507 -16.601 3.500 1.00 95.56 187 GLU A C 1
ATOM 1516 O O . GLU A 1 187 ? 5.010 -16.662 4.623 1.00 95.56 187 GLU A O 1
ATOM 1521 N N . TRP A 1 188 ? 4.407 -15.443 2.858 1.00 96.50 188 TRP A N 1
ATOM 1522 C CA . TRP A 1 188 ? 4.689 -14.151 3.473 1.00 96.50 188 TRP A CA 1
ATOM 1523 C C . TRP A 1 188 ? 3.623 -13.142 3.085 1.00 96.50 188 TRP A C 1
ATOM 1525 O O . TRP A 1 188 ? 2.826 -13.359 2.175 1.00 96.50 188 TRP A O 1
ATOM 1535 N N . GLY A 1 189 ? 3.627 -11.992 3.744 1.00 95.69 189 GLY A N 1
ATOM 1536 C CA . GLY A 1 189 ? 2.698 -10.940 3.383 1.00 95.69 189 GLY A CA 1
ATOM 1537 C C . GLY A 1 189 ? 2.987 -9.626 4.067 1.00 95.69 189 GLY A C 1
ATOM 1538 O O . GLY A 1 189 ? 3.999 -9.447 4.753 1.00 95.69 189 GLY A O 1
ATOM 1539 N N . GLY A 1 190 ? 2.090 -8.679 3.844 1.00 96.38 190 GLY A N 1
ATOM 1540 C CA . GLY A 1 190 ? 2.255 -7.320 4.319 1.00 96.38 190 GLY A CA 1
ATOM 1541 C C . GLY A 1 190 ? 0.944 -6.560 4.349 1.00 96.38 190 GLY A C 1
ATOM 1542 O O . GLY A 1 190 ? 0.002 -6.870 3.622 1.00 96.38 190 GLY A O 1
ATOM 1543 N N . CYS A 1 191 ? 0.918 -5.543 5.201 1.00 97.00 191 CYS A N 1
ATOM 1544 C CA . CYS A 1 191 ? -0.145 -4.559 5.221 1.00 97.00 191 CYS A CA 1
ATOM 1545 C C . CYS A 1 191 ? 0.063 -3.559 4.074 1.00 97.00 191 CYS A C 1
ATOM 1547 O O . CYS A 1 191 ? 1.165 -3.037 3.892 1.00 97.00 191 CYS A O 1
ATOM 1549 N N . ASN A 1 192 ? -1.002 -3.258 3.337 1.00 98.00 192 ASN A N 1
ATOM 1550 C CA . ASN A 1 192 ? -1.009 -2.279 2.252 1.00 98.00 192 ASN A CA 1
ATOM 1551 C C . ASN A 1 192 ? -1.839 -1.045 2.610 1.00 98.00 192 ASN A C 1
ATOM 1553 O O . ASN A 1 192 ? -1.414 0.064 2.298 1.00 98.00 192 ASN A O 1
ATOM 1557 N N . GLU A 1 193 ? -2.950 -1.219 3.323 1.00 96.69 193 GLU A N 1
ATOM 1558 C CA . GLU A 1 193 ? -3.762 -0.126 3.861 1.00 96.69 193 GLU A CA 1
ATOM 1559 C C . GLU A 1 193 ? -4.476 -0.572 5.145 1.00 96.69 193 GLU A C 1
ATOM 1561 O O . GLU A 1 193 ? -4.773 -1.756 5.316 1.00 96.69 193 GLU A O 1
ATOM 1566 N N . VAL A 1 194 ? -4.715 0.369 6.061 1.00 97.00 194 VAL A N 1
ATOM 1567 C CA . VAL A 1 194 ? -5.353 0.122 7.362 1.00 97.00 194 VAL A CA 1
ATOM 1568 C C . VAL A 1 194 ? -6.508 1.094 7.534 1.00 97.00 194 VAL A C 1
ATOM 1570 O O . VAL A 1 194 ? -6.335 2.300 7.357 1.00 97.00 194 VAL A O 1
ATOM 1573 N N . HIS A 1 195 ? -7.648 0.576 7.974 1.00 96.69 195 HIS A N 1
ATOM 1574 C CA . HIS A 1 195 ? -8.800 1.363 8.387 1.00 96.69 195 HIS A CA 1
ATOM 1575 C C . HIS A 1 195 ? -9.176 1.030 9.825 1.00 96.69 195 HIS A C 1
ATOM 1577 O O . HIS A 1 195 ? -9.149 -0.127 10.228 1.00 96.69 195 HIS A O 1
ATOM 1583 N N . GLU A 1 196 ? -9.569 2.040 10.592 1.00 97.12 196 GLU A N 1
ATOM 1584 C CA . GLU A 1 196 ? -10.293 1.825 11.842 1.00 97.12 196 GLU A CA 1
ATOM 1585 C C . GLU A 1 196 ? -11.749 1.535 11.482 1.00 97.12 196 GLU A C 1
ATOM 1587 O O . GLU A 1 196 ? -12.327 2.238 10.652 1.00 97.12 196 GLU A O 1
ATOM 1592 N N . LEU A 1 197 ? -12.326 0.483 12.047 1.00 97.06 197 LEU A N 1
ATOM 1593 C CA . LEU A 1 197 ? -13.711 0.093 11.815 1.00 97.06 197 LEU A CA 1
ATOM 1594 C C . LEU A 1 197 ? -14.618 0.660 12.917 1.00 97.06 197 LEU A C 1
ATOM 1596 O O . LEU A 1 197 ? -14.160 0.957 14.022 1.00 97.06 197 LEU A O 1
ATOM 1600 N N . ASP A 1 198 ? -15.921 0.788 12.656 1.00 95.62 198 ASP A N 1
ATOM 1601 C CA . ASP A 1 198 ? -16.875 1.336 13.640 1.00 95.62 198 ASP A CA 1
ATOM 1602 C C . ASP A 1 198 ? -16.981 0.512 14.931 1.00 95.62 198 ASP A C 1
ATOM 1604 O O . ASP A 1 198 ? -17.346 1.045 15.976 1.00 95.62 198 ASP A O 1
ATOM 1608 N N . ASN A 1 199 ? -16.624 -0.774 14.889 1.00 96.25 199 ASN A N 1
ATOM 1609 C CA . ASN A 1 199 ? -16.587 -1.640 16.071 1.00 96.25 199 ASN A CA 1
ATOM 1610 C C . ASN A 1 199 ? -15.272 -1.521 16.878 1.00 96.25 199 ASN A C 1
ATOM 1612 O O . ASN A 1 199 ? -15.125 -2.204 17.888 1.00 96.25 199 ASN A O 1
ATOM 1616 N N . GLY A 1 200 ? -14.324 -0.681 16.443 1.00 96.44 200 GLY A N 1
ATOM 1617 C CA . GLY A 1 200 ? -13.018 -0.484 17.080 1.00 96.44 200 GLY A CA 1
ATOM 1618 C C . GLY A 1 200 ? -11.926 -1.469 16.645 1.00 96.44 200 GLY A C 1
ATOM 1619 O O . GLY A 1 200 ? -10.776 -1.314 17.062 1.00 96.44 200 GLY A O 1
ATOM 1620 N N . ASP A 1 201 ? -12.248 -2.451 15.799 1.00 98.25 201 ASP A N 1
ATOM 1621 C CA . ASP A 1 201 ? -11.235 -3.288 15.157 1.00 98.25 201 ASP A CA 1
ATOM 1622 C C . ASP A 1 201 ? -10.527 -2.520 14.035 1.00 98.25 201 ASP A C 1
ATOM 1624 O O . ASP A 1 201 ? -10.982 -1.480 13.555 1.00 98.25 201 ASP A O 1
ATOM 1628 N N . LEU A 1 202 ? -9.388 -3.047 13.597 1.00 98.44 202 LEU A N 1
ATOM 1629 C CA . LEU A 1 202 ? -8.664 -2.554 12.436 1.00 98.44 202 LEU A CA 1
ATOM 1630 C C . LEU A 1 202 ? -8.960 -3.468 11.247 1.00 98.44 202 LEU A C 1
ATOM 1632 O O . LEU A 1 202 ? -8.718 -4.671 11.315 1.00 98.44 202 LEU A O 1
ATOM 1636 N N . GLY A 1 203 ? -9.464 -2.902 10.154 1.00 98.19 203 GLY A N 1
ATOM 1637 C CA . GLY A 1 203 ? -9.605 -3.574 8.868 1.00 98.19 203 GLY A CA 1
ATOM 1638 C C . GLY A 1 203 ? -8.335 -3.389 8.049 1.00 98.19 203 GLY A C 1
ATOM 1639 O O . GLY A 1 203 ? -7.952 -2.259 7.741 1.00 98.19 203 GLY A O 1
ATOM 1640 N N . ILE A 1 204 ? -7.670 -4.487 7.706 1.00 98.44 204 ILE A N 1
ATOM 1641 C CA . ILE A 1 204 ? -6.419 -4.472 6.952 1.00 98.44 204 ILE A CA 1
ATOM 1642 C C . ILE A 1 204 ? -6.702 -4.923 5.524 1.00 98.44 204 ILE A C 1
ATOM 1644 O O . ILE A 1 204 ? -7.223 -6.016 5.308 1.00 98.44 204 ILE A O 1
ATOM 1648 N N . LEU A 1 205 ? -6.290 -4.108 4.553 1.00 98.56 205 LEU A N 1
ATOM 1649 C CA . LEU A 1 205 ? -6.011 -4.557 3.195 1.00 98.56 205 LEU A CA 1
ATOM 1650 C C . LEU A 1 205 ? -4.535 -4.937 3.117 1.00 98.56 205 LEU A C 1
ATOM 1652 O O . LEU A 1 205 ? -3.658 -4.140 3.462 1.00 98.56 205 LEU A O 1
ATOM 1656 N N . GLY A 1 206 ? -4.246 -6.132 2.628 1.00 98.06 206 GLY A N 1
ATOM 1657 C CA . GLY A 1 206 ? -2.888 -6.635 2.525 1.00 98.06 206 GLY A CA 1
ATOM 1658 C C . GLY A 1 206 ? -2.680 -7.519 1.312 1.00 98.06 206 GLY A C 1
ATOM 1659 O O . GLY A 1 206 ? -3.535 -7.639 0.431 1.00 98.06 206 GLY A O 1
ATOM 1660 N N . HIS A 1 207 ? -1.511 -8.136 1.281 1.00 98.06 207 HIS A N 1
ATOM 1661 C CA . HIS A 1 207 ? -1.202 -9.203 0.348 1.00 98.06 207 HIS A CA 1
ATOM 1662 C C . HIS A 1 207 ? -0.707 -10.432 1.093 1.00 98.06 207 HIS A C 1
ATOM 1664 O O . HIS A 1 207 ? -0.023 -10.319 2.112 1.00 98.06 207 HIS A O 1
ATOM 1670 N N . ILE A 1 208 ? -1.002 -11.590 0.516 1.00 97.88 208 ILE A N 1
ATOM 1671 C CA . ILE A 1 208 ? -0.322 -12.850 0.795 1.00 97.88 208 ILE A CA 1
ATOM 1672 C C . ILE A 1 208 ? 0.451 -13.268 -0.446 1.00 97.88 208 ILE A C 1
ATOM 1674 O O . ILE A 1 208 ? -0.001 -13.032 -1.571 1.00 97.88 208 ILE A O 1
ATOM 1678 N N . ALA A 1 209 ? 1.615 -13.863 -0.243 1.00 97.75 209 ALA A N 1
ATOM 1679 C CA . ALA A 1 209 ? 2.487 -14.270 -1.317 1.00 97.75 209 ALA A CA 1
ATOM 1680 C C . ALA A 1 209 ? 3.249 -15.554 -1.005 1.00 97.75 209 ALA A C 1
ATOM 1682 O O . ALA A 1 209 ? 3.544 -15.857 0.150 1.00 97.75 209 ALA A O 1
ATOM 1683 N N . TYR A 1 210 ? 3.556 -16.294 -2.063 1.00 97.31 210 TYR A N 1
ATOM 1684 C CA . TYR A 1 210 ? 4.331 -17.529 -2.030 1.00 97.31 210 TYR A CA 1
ATOM 1685 C C . TYR A 1 210 ? 5.064 -17.723 -3.366 1.00 97.31 210 TYR A C 1
ATOM 1687 O O . TYR A 1 210 ? 4.797 -17.018 -4.347 1.00 97.31 210 TYR A O 1
ATOM 1695 N N . PHE A 1 211 ? 6.004 -18.667 -3.390 1.00 96.75 211 PHE A N 1
ATOM 1696 C CA . PHE A 1 211 ? 6.624 -19.152 -4.623 1.00 96.75 211 PHE A CA 1
ATOM 1697 C C . PHE A 1 211 ? 5.986 -20.478 -5.038 1.00 96.75 211 PHE A C 1
ATOM 1699 O O . PHE A 1 211 ? 5.766 -21.326 -4.172 1.00 96.75 211 PHE A O 1
ATOM 1706 N N . ASP A 1 212 ? 5.724 -20.673 -6.331 1.00 96.31 212 ASP A N 1
ATOM 1707 C CA . ASP A 1 212 ? 5.424 -22.010 -6.857 1.00 96.31 212 ASP A CA 1
ATOM 1708 C C . ASP A 1 212 ? 6.697 -22.865 -7.002 1.00 96.31 212 ASP A C 1
ATOM 1710 O O . ASP A 1 212 ? 7.823 -22.408 -6.789 1.00 96.31 212 ASP A O 1
ATOM 1714 N N . GLU A 1 213 ? 6.521 -24.124 -7.404 1.00 95.88 213 GLU A N 1
ATOM 1715 C CA . GLU A 1 213 ? 7.615 -25.078 -7.636 1.00 95.88 213 GLU A CA 1
ATOM 1716 C C . GLU A 1 213 ? 8.605 -24.628 -8.724 1.00 95.88 213 GLU A C 1
ATOM 1718 O O . GLU A 1 213 ? 9.746 -25.086 -8.755 1.00 95.88 213 GLU A O 1
ATOM 1723 N N . LYS A 1 214 ? 8.189 -23.726 -9.621 1.00 96.25 214 LYS A N 1
ATOM 1724 C CA . LYS A 1 214 ? 9.014 -23.172 -10.703 1.00 96.25 214 LYS A CA 1
ATOM 1725 C C . LYS A 1 214 ? 9.709 -21.868 -10.295 1.00 96.25 214 LYS A C 1
ATOM 1727 O O . LYS A 1 214 ? 10.445 -21.301 -11.101 1.00 96.25 214 LYS A O 1
ATOM 1732 N N . GLY A 1 215 ? 9.494 -21.395 -9.067 1.00 95.31 215 GLY A N 1
ATOM 1733 C CA . GLY A 1 215 ? 10.036 -20.139 -8.557 1.00 95.31 215 GLY A CA 1
ATOM 1734 C C . GLY A 1 215 ? 9.265 -18.891 -8.998 1.00 95.31 215 GLY A C 1
ATOM 1735 O O . GLY A 1 215 ? 9.757 -17.780 -8.791 1.00 95.31 215 GLY A O 1
ATOM 1736 N N . ASN A 1 216 ? 8.072 -19.036 -9.582 1.00 97.00 216 ASN A N 1
ATOM 1737 C CA . ASN A 1 216 ? 7.210 -17.898 -9.894 1.00 97.00 216 ASN A CA 1
ATOM 1738 C C . ASN A 1 216 ? 6.600 -17.333 -8.616 1.00 97.00 216 ASN A C 1
ATOM 1740 O O . ASN A 1 216 ? 6.275 -18.069 -7.683 1.00 97.00 216 ASN A O 1
ATOM 1744 N N . ARG A 1 217 ? 6.426 -16.012 -8.577 1.00 97.62 217 ARG A N 1
ATOM 1745 C CA . ARG A 1 217 ? 5.785 -15.328 -7.458 1.00 97.62 217 ARG A CA 1
ATOM 1746 C C . ARG A 1 217 ? 4.288 -15.259 -7.679 1.00 97.62 217 ARG A C 1
ATOM 1748 O O . ARG A 1 217 ? 3.822 -14.797 -8.718 1.00 97.62 217 ARG A O 1
ATOM 1755 N N . HIS A 1 218 ? 3.562 -15.595 -6.626 1.00 98.31 218 HIS A N 1
ATOM 1756 C CA . HIS A 1 218 ? 2.124 -15.420 -6.537 1.00 98.31 218 HIS A CA 1
ATOM 1757 C C . HIS A 1 218 ? 1.845 -14.369 -5.480 1.00 98.31 218 HIS A C 1
ATOM 1759 O O . HIS A 1 218 ? 2.309 -14.511 -4.353 1.00 98.31 218 HIS A O 1
ATOM 1765 N N . TYR A 1 219 ? 1.137 -13.298 -5.837 1.00 98.44 219 TYR A N 1
ATOM 1766 C CA . TYR A 1 219 ? 0.665 -12.294 -4.884 1.00 98.44 219 TYR A CA 1
ATOM 1767 C C . TYR A 1 219 ? -0.842 -12.154 -5.030 1.00 98.44 219 TYR A C 1
ATOM 1769 O O . TYR A 1 219 ? -1.362 -11.852 -6.108 1.00 98.44 219 TYR A O 1
ATOM 1777 N N . HIS A 1 220 ? -1.551 -12.363 -3.929 1.00 98.44 220 HIS A N 1
ATOM 1778 C CA . HIS A 1 220 ? -2.998 -12.242 -3.871 1.00 98.44 220 HIS A CA 1
ATOM 1779 C C . HIS A 1 220 ? -3.386 -11.160 -2.877 1.00 98.44 220 HIS A C 1
ATOM 1781 O O . HIS A 1 220 ? -2.769 -11.019 -1.821 1.00 98.44 220 HIS A O 1
ATOM 1787 N N . VAL A 1 221 ? -4.434 -10.409 -3.205 1.00 98.62 221 VAL A N 1
ATOM 1788 C CA . VAL A 1 221 ? -4.962 -9.381 -2.312 1.00 98.62 221 VAL A CA 1
ATOM 1789 C C . VAL A 1 221 ? -5.774 -10.064 -1.225 1.00 98.62 221 VAL A C 1
ATOM 1791 O O . VAL A 1 221 ? -6.686 -10.846 -1.521 1.00 98.62 221 VAL A O 1
ATOM 1794 N N . THR A 1 222 ? -5.470 -9.741 0.023 1.00 98.38 222 THR A N 1
ATOM 1795 C CA . THR A 1 222 ? -6.169 -10.256 1.195 1.00 98.38 222 THR A CA 1
ATOM 1796 C C . THR A 1 222 ? -6.776 -9.135 2.012 1.00 98.38 222 THR A C 1
ATOM 1798 O O . THR A 1 222 ? -6.361 -7.977 1.947 1.00 98.38 222 THR A O 1
ATOM 1801 N N . THR A 1 223 ? -7.771 -9.504 2.806 1.00 98.44 223 THR A N 1
ATOM 1802 C CA . THR A 1 223 ? -8.268 -8.676 3.900 1.00 98.44 223 THR A CA 1
ATOM 1803 C C . THR A 1 223 ? -8.324 -9.501 5.164 1.00 98.44 223 THR A C 1
ATOM 1805 O O . THR A 1 223 ? -8.644 -10.688 5.093 1.00 98.44 223 THR A O 1
ATOM 1808 N N . PHE A 1 224 ? -8.066 -8.878 6.304 1.00 98.38 224 PHE A N 1
ATOM 1809 C CA . PHE A 1 224 ? -8.349 -9.445 7.618 1.00 98.38 224 PHE A CA 1
ATOM 1810 C C . PHE A 1 224 ? -8.729 -8.332 8.591 1.00 98.38 224 PHE A C 1
ATOM 1812 O O . PHE A 1 224 ? -8.475 -7.154 8.339 1.00 98.38 224 PHE A O 1
ATOM 1819 N N . GLU A 1 225 ? -9.338 -8.718 9.700 1.00 98.50 225 GLU A N 1
ATOM 1820 C CA . GLU A 1 225 ? -9.636 -7.837 10.820 1.00 98.50 225 GLU A CA 1
ATOM 1821 C C . GLU A 1 225 ? -8.688 -8.147 11.972 1.00 98.50 225 GLU A C 1
ATOM 1823 O O . GLU A 1 225 ? -8.315 -9.300 12.203 1.00 98.50 225 GLU A O 1
ATOM 1828 N N . PHE A 1 226 ? -8.265 -7.107 12.679 1.00 98.56 226 PHE A N 1
ATOM 1829 C CA . PHE A 1 226 ? -7.355 -7.210 13.804 1.00 98.56 226 PHE A CA 1
ATOM 1830 C C . PHE A 1 226 ? -7.867 -6.376 14.966 1.00 98.56 226 PHE A C 1
ATOM 1832 O O . PHE A 1 226 ? -8.004 -5.158 14.856 1.00 98.56 226 PHE A O 1
ATOM 1839 N N . ASN A 1 227 ? -8.095 -7.021 16.103 1.00 97.81 227 ASN A N 1
ATOM 1840 C CA . ASN A 1 227 ? -8.484 -6.323 17.316 1.00 97.81 227 ASN A CA 1
ATOM 1841 C C . ASN A 1 227 ? -7.225 -5.792 18.032 1.00 97.81 227 ASN A C 1
ATOM 1843 O O . ASN A 1 227 ? -6.435 -6.594 18.543 1.00 97.81 227 ASN A O 1
ATOM 1847 N N . PRO A 1 228 ? -7.018 -4.464 18.125 1.00 96.44 228 PRO A N 1
ATOM 1848 C CA . PRO A 1 228 ? -5.770 -3.893 18.636 1.00 96.44 228 PRO A CA 1
ATOM 1849 C C . PRO A 1 228 ? -5.570 -4.086 20.148 1.00 96.44 228 PRO A C 1
ATOM 1851 O O . PRO A 1 228 ? -4.457 -3.906 20.641 1.00 96.44 228 PRO A O 1
ATOM 1854 N N . THR A 1 229 ? -6.620 -4.466 20.885 1.00 94.88 229 THR A N 1
ATOM 1855 C CA . THR A 1 229 ? -6.572 -4.718 22.333 1.00 94.88 229 THR A CA 1
ATOM 1856 C C . THR A 1 229 ? -6.228 -6.172 22.645 1.00 94.88 229 THR A C 1
ATOM 1858 O O . THR A 1 229 ? -5.333 -6.446 23.438 1.00 94.88 229 THR A O 1
ATOM 1861 N N . THR A 1 230 ? -6.932 -7.115 22.021 1.00 96.00 230 THR A N 1
ATOM 1862 C CA . THR A 1 230 ? -6.758 -8.560 22.241 1.00 96.00 230 THR A CA 1
ATOM 1863 C C . THR A 1 230 ? -5.683 -9.174 21.349 1.00 96.00 230 THR A C 1
ATOM 1865 O O . THR A 1 230 ? -5.294 -10.317 21.580 1.00 96.00 230 THR A O 1
ATOM 1868 N N . LYS A 1 231 ? -5.211 -8.430 20.338 1.00 95.75 231 LYS A N 1
ATOM 1869 C CA . LYS A 1 231 ? -4.241 -8.856 19.318 1.00 95.75 231 LYS A CA 1
ATOM 1870 C C . LYS A 1 231 ? -4.694 -10.082 18.509 1.00 95.75 231 LYS A C 1
ATOM 1872 O O . LYS A 1 231 ? -3.865 -10.840 18.011 1.00 95.75 231 LYS A O 1
ATOM 1877 N N . LYS A 1 232 ? -6.008 -10.291 18.383 1.00 96.56 232 LYS A N 1
ATOM 1878 C CA . LYS A 1 232 ? -6.593 -11.410 17.632 1.00 96.56 232 LYS A CA 1
ATOM 1879 C C . LYS A 1 232 ? -6.917 -11.016 16.197 1.00 96.56 232 LYS A C 1
ATOM 1881 O O . LYS A 1 232 ? -7.372 -9.902 15.946 1.00 96.56 232 LYS A O 1
ATOM 1886 N N . VAL A 1 233 ? -6.715 -11.969 15.290 1.00 97.88 233 VAL A N 1
ATOM 1887 C CA . VAL A 1 233 ? -7.102 -11.885 13.877 1.00 97.88 233 VAL A CA 1
ATOM 1888 C C . VAL A 1 233 ? -8.453 -12.563 13.666 1.00 97.88 233 VAL A C 1
ATOM 1890 O O . VAL A 1 233 ? -8.716 -13.625 14.232 1.00 97.88 233 VAL A O 1
ATOM 1893 N N . SER A 1 234 ? -9.283 -11.981 12.810 1.00 97.50 234 SER A N 1
ATOM 1894 C CA . SER A 1 234 ? -10.530 -12.564 12.311 1.00 97.50 234 SER A CA 1
ATOM 1895 C C . SER A 1 234 ? -10.697 -12.279 10.814 1.00 97.50 234 SER A C 1
ATOM 1897 O O . SER A 1 234 ? -9.977 -11.470 10.227 1.00 97.50 234 SER A O 1
ATOM 1899 N N . ASN A 1 235 ? -11.637 -12.980 10.171 1.00 96.00 235 ASN A N 1
ATOM 1900 C CA . ASN A 1 235 ? -12.068 -12.721 8.791 1.00 96.00 235 ASN A CA 1
ATOM 1901 C C . ASN A 1 235 ? -10.931 -12.645 7.748 1.00 96.00 235 ASN A C 1
ATOM 1903 O O . ASN A 1 235 ? -11.039 -11.900 6.774 1.00 96.00 235 ASN A O 1
ATOM 1907 N N . HIS A 1 236 ? -9.849 -13.416 7.925 1.00 97.38 236 HIS A N 1
ATOM 1908 C CA . HIS A 1 236 ? -8.757 -13.459 6.954 1.00 97.38 236 HIS A CA 1
ATOM 1909 C C . HIS A 1 236 ? -9.191 -14.191 5.679 1.00 97.38 236 HIS A C 1
ATOM 1911 O O . HIS A 1 236 ? -9.567 -15.363 5.715 1.00 97.38 236 HIS A O 1
ATOM 1917 N N . ARG A 1 237 ? -9.152 -13.493 4.542 1.00 96.44 237 ARG A N 1
ATOM 1918 C CA . ARG A 1 237 ? -9.586 -14.017 3.243 1.00 96.44 237 ARG A CA 1
ATOM 1919 C C . ARG A 1 237 ? -8.778 -13.444 2.090 1.00 96.44 237 ARG A C 1
ATOM 1921 O O . ARG A 1 237 ? -8.426 -12.267 2.092 1.00 96.44 237 ARG A O 1
ATOM 1928 N N . VAL A 1 238 ? -8.578 -14.262 1.059 1.00 97.69 238 VAL A N 1
ATOM 1929 C CA . VAL A 1 238 ? -8.179 -13.793 -0.273 1.00 97.69 238 VAL A CA 1
ATOM 1930 C C . VAL A 1 238 ? -9.405 -13.196 -0.958 1.00 97.69 238 VAL A C 1
ATOM 1932 O O . VAL A 1 238 ? -10.418 -13.877 -1.110 1.00 97.69 238 VAL A O 1
ATOM 1935 N N . ILE A 1 239 ? -9.313 -11.933 -1.373 1.00 97.56 239 ILE A N 1
ATOM 1936 C CA . ILE A 1 239 ? -10.419 -11.195 -2.003 1.00 97.56 239 ILE A CA 1
ATOM 1937 C C . ILE A 1 239 ? -10.217 -10.969 -3.502 1.00 97.56 239 ILE A C 1
ATOM 1939 O O . ILE A 1 239 ? -11.198 -10.838 -4.231 1.00 97.56 239 ILE A O 1
ATOM 1943 N N . VAL A 1 240 ? -8.967 -10.925 -3.979 1.00 97.94 240 VAL A N 1
ATOM 1944 C CA . VAL A 1 240 ? -8.653 -10.686 -5.395 1.00 97.94 240 VAL A CA 1
ATOM 1945 C C . VAL A 1 240 ? -7.420 -11.485 -5.813 1.00 97.94 240 VAL A C 1
ATOM 1947 O O . VAL A 1 240 ? -6.378 -11.429 -5.158 1.00 97.94 240 VAL A O 1
ATOM 1950 N N . LYS A 1 241 ? -7.534 -12.186 -6.944 1.00 97.69 241 LYS A N 1
ATOM 1951 C CA . LYS A 1 241 ? -6.439 -12.887 -7.632 1.00 97.69 241 LYS A CA 1
ATOM 1952 C C . LYS A 1 241 ? -6.228 -12.308 -9.027 1.00 97.69 241 LYS A C 1
ATOM 1954 O O . LYS A 1 241 ? -7.137 -11.695 -9.585 1.00 97.69 241 LYS A O 1
ATOM 1959 N N . ARG A 1 242 ? -5.051 -12.515 -9.620 1.00 96.75 242 ARG A N 1
ATOM 1960 C CA . ARG A 1 242 ? -4.684 -11.949 -10.929 1.00 96.75 242 ARG A CA 1
ATOM 1961 C C . ARG A 1 242 ? -5.640 -12.319 -12.061 1.00 96.75 242 ARG A C 1
ATOM 1963 O O . ARG A 1 242 ? -5.835 -11.516 -12.976 1.00 96.75 242 ARG A O 1
ATOM 1970 N N . GLU A 1 243 ? -6.214 -13.517 -12.007 1.00 96.06 243 GLU A N 1
ATOM 1971 C CA . GLU A 1 243 ? -7.033 -14.121 -13.066 1.00 96.06 243 GLU A CA 1
ATOM 1972 C C . GLU A 1 243 ? -8.300 -13.330 -13.428 1.00 96.06 243 GLU A C 1
ATOM 1974 O O . GLU A 1 243 ? -8.806 -13.468 -14.541 1.00 96.06 243 GLU A O 1
ATOM 1979 N N . ILE A 1 244 ? -8.796 -12.468 -12.530 1.00 96.81 244 ILE A N 1
ATOM 1980 C CA . ILE A 1 244 ? -9.993 -11.657 -12.799 1.00 96.81 244 ILE A CA 1
ATOM 1981 C C . ILE A 1 244 ? -9.716 -10.459 -13.719 1.00 96.81 244 ILE A C 1
ATOM 1983 O O . ILE A 1 244 ? -10.653 -9.802 -14.179 1.00 96.81 244 ILE A O 1
ATOM 1987 N N . PHE A 1 245 ? -8.440 -10.118 -13.923 1.00 97.31 245 PHE A N 1
ATOM 1988 C CA . PHE A 1 245 ? -8.001 -9.013 -14.771 1.00 97.31 245 PHE A CA 1
ATOM 1989 C C . PHE A 1 245 ? -7.710 -9.501 -16.195 1.00 97.31 245 PHE A C 1
ATOM 1991 O O . PHE A 1 245 ? -7.451 -10.688 -16.399 1.00 97.31 245 PHE A O 1
ATOM 1998 N N . PRO A 1 246 ? -7.707 -8.601 -17.198 1.00 95.38 246 PRO A N 1
ATOM 1999 C CA . PRO A 1 246 ? -7.412 -8.977 -18.577 1.00 95.38 246 PRO A CA 1
ATOM 2000 C C . PRO A 1 246 ? -6.127 -9.810 -18.735 1.00 95.38 246 PRO A C 1
ATOM 2002 O O . PRO A 1 246 ? -5.118 -9.606 -18.048 1.00 95.38 246 PRO A O 1
ATOM 2005 N N . LYS A 1 247 ? -6.174 -10.763 -19.671 1.00 93.38 247 LYS A N 1
ATOM 2006 C CA . LYS A 1 247 ? -4.992 -11.494 -20.147 1.00 93.38 247 LYS A CA 1
ATOM 2007 C C . LYS A 1 247 ? -4.176 -10.608 -21.096 1.00 93.38 247 LYS A C 1
ATOM 2009 O O . LYS A 1 247 ? -4.691 -9.618 -21.608 1.00 93.38 247 LYS A O 1
ATOM 2014 N N . GLY A 1 248 ? -2.912 -10.963 -21.327 1.00 90.88 248 GLY A N 1
ATOM 2015 C CA . GLY A 1 248 ? -2.033 -10.244 -22.261 1.00 90.88 248 GLY A CA 1
ATOM 2016 C C . GLY A 1 248 ? -1.507 -8.898 -21.751 1.00 90.88 248 GLY A C 1
ATOM 2017 O O . GLY A 1 248 ? -0.925 -8.139 -22.520 1.00 90.88 248 GLY A O 1
ATOM 2018 N N . ILE A 1 249 ? -1.695 -8.589 -20.463 1.00 93.06 249 ILE A N 1
ATOM 2019 C CA . ILE A 1 249 ? -1.043 -7.438 -19.826 1.00 93.06 249 ILE A CA 1
ATOM 2020 C C . ILE A 1 249 ? 0.465 -7.693 -19.832 1.00 93.06 249 ILE A C 1
ATOM 2022 O O . ILE A 1 249 ? 0.916 -8.790 -19.501 1.00 93.06 249 ILE A O 1
ATOM 2026 N N . LYS A 1 250 ? 1.239 -6.674 -20.204 1.00 94.06 250 LYS A N 1
ATOM 2027 C CA . LYS A 1 250 ? 2.701 -6.735 -20.206 1.00 94.06 250 LYS A CA 1
ATOM 2028 C C . LYS A 1 250 ? 3.197 -7.098 -18.805 1.00 94.06 250 LYS A C 1
ATOM 2030 O O . LYS A 1 250 ? 2.746 -6.507 -17.834 1.00 94.06 250 LYS A O 1
ATOM 2035 N N . VAL A 1 251 ? 4.158 -8.004 -18.685 1.00 96.38 251 VAL A N 1
ATOM 2036 C CA . VAL A 1 251 ? 4.770 -8.370 -17.393 1.00 96.38 251 VAL A CA 1
ATOM 2037 C C . VAL A 1 251 ? 6.160 -7.748 -17.280 1.00 96.38 251 VAL A C 1
ATOM 2039 O O . VAL A 1 251 ? 6.833 -7.567 -18.299 1.00 96.38 251 VAL A O 1
ATOM 2042 N N . LYS A 1 252 ? 6.593 -7.334 -16.081 1.00 96.25 252 LYS A N 1
ATOM 2043 C CA . LYS A 1 252 ? 7.946 -6.769 -15.895 1.00 96.25 252 LYS A CA 1
ATOM 2044 C C . LYS A 1 252 ? 9.018 -7.847 -16.020 1.00 96.25 252 LYS A C 1
ATOM 2046 O O . LYS A 1 252 ? 10.041 -7.628 -16.661 1.00 96.25 252 LYS A O 1
ATOM 2051 N N . ARG A 1 253 ? 8.738 -9.012 -15.441 1.00 95.31 253 ARG A N 1
ATOM 2052 C CA . ARG A 1 253 ? 9.507 -10.254 -15.533 1.00 95.31 253 ARG A CA 1
ATOM 2053 C C . ARG A 1 253 ? 8.528 -11.423 -15.556 1.00 95.31 253 ARG A C 1
ATOM 2055 O O . ARG A 1 253 ? 7.396 -11.276 -15.100 1.00 95.31 253 ARG A O 1
ATOM 2062 N N . GLN A 1 254 ? 8.964 -12.567 -16.072 1.00 94.56 254 GLN A N 1
ATOM 2063 C CA . GLN A 1 254 ? 8.114 -13.754 -16.176 1.00 94.56 254 GLN A CA 1
ATOM 2064 C C . GLN A 1 254 ? 7.633 -14.247 -14.803 1.00 94.56 254 GLN A C 1
ATOM 2066 O O . GLN A 1 254 ? 6.469 -14.601 -14.660 1.00 94.56 254 GLN A O 1
ATOM 2071 N N . ASP A 1 255 ? 8.484 -14.159 -13.774 1.00 96.38 255 ASP A N 1
ATOM 2072 C CA . ASP A 1 255 ? 8.149 -14.568 -12.405 1.00 96.38 255 ASP A CA 1
ATOM 2073 C C . ASP A 1 255 ? 7.076 -13.691 -11.734 1.00 96.38 255 ASP A C 1
ATOM 2075 O O . ASP A 1 255 ? 6.675 -13.986 -10.614 1.00 96.38 255 ASP A O 1
ATOM 2079 N N . LEU A 1 256 ? 6.621 -12.615 -12.390 1.00 96.94 256 LEU A N 1
ATOM 2080 C CA . LEU A 1 256 ? 5.643 -11.654 -11.873 1.00 96.94 256 LEU A CA 1
ATOM 2081 C C . LEU A 1 256 ? 4.273 -11.737 -12.565 1.00 96.94 256 LEU A C 1
ATOM 2083 O O . LEU A 1 256 ? 3.443 -10.835 -12.420 1.00 96.94 256 LEU A O 1
ATOM 2087 N N . GLU A 1 257 ? 4.025 -12.779 -13.358 1.00 97.00 257 GLU A N 1
ATOM 2088 C CA . GLU A 1 257 ? 2.768 -12.910 -14.099 1.00 97.00 257 GLU A CA 1
ATOM 2089 C C . GLU A 1 257 ? 1.546 -12.942 -13.164 1.00 97.00 257 GLU A C 1
ATOM 2091 O O . GLU A 1 257 ? 0.590 -12.198 -13.400 1.00 97.00 257 GLU A O 1
ATOM 2096 N N . ASP A 1 258 ? 1.617 -13.691 -12.057 1.00 97.69 258 ASP A N 1
ATOM 2097 C CA . ASP A 1 258 ? 0.558 -13.811 -11.040 1.00 97.69 258 ASP A CA 1
ATOM 2098 C C . ASP A 1 258 ? 0.768 -12.884 -9.827 1.00 97.69 258 ASP A C 1
ATOM 2100 O O . ASP A 1 258 ? 0.609 -13.271 -8.668 1.00 97.69 258 ASP A O 1
ATOM 2104 N N . VAL A 1 259 ? 1.150 -11.630 -10.088 1.00 98.44 259 VAL A N 1
ATOM 2105 C CA . VAL A 1 259 ? 1.389 -10.632 -9.036 1.00 98.44 259 VAL A CA 1
ATOM 2106 C C . VAL A 1 259 ? 0.344 -9.522 -9.063 1.00 98.44 259 VAL A C 1
ATOM 2108 O O . VAL A 1 259 ? 0.236 -8.773 -10.038 1.00 98.44 259 VAL A O 1
ATOM 2111 N N . LEU A 1 260 ? -0.391 -9.389 -7.955 1.00 98.50 260 LEU A N 1
ATOM 2112 C CA . LEU A 1 260 ? -1.192 -8.214 -7.621 1.00 98.50 260 LEU A CA 1
ATOM 2113 C C . LEU A 1 260 ? -0.647 -7.531 -6.367 1.00 98.50 260 LEU A C 1
ATOM 2115 O O . LEU A 1 260 ? -0.570 -8.145 -5.305 1.00 98.50 260 LEU A O 1
ATOM 2119 N N . TYR A 1 261 ? -0.335 -6.241 -6.471 1.00 98.38 261 TYR A N 1
ATOM 2120 C CA . TYR A 1 261 ? 0.061 -5.430 -5.323 1.00 98.38 261 TYR A CA 1
ATOM 2121 C C . TYR A 1 261 ? -1.090 -4.498 -4.915 1.00 98.38 261 TYR A C 1
ATOM 2123 O O . TYR A 1 261 ? -1.458 -3.623 -5.701 1.00 98.38 261 TYR A O 1
ATOM 2131 N N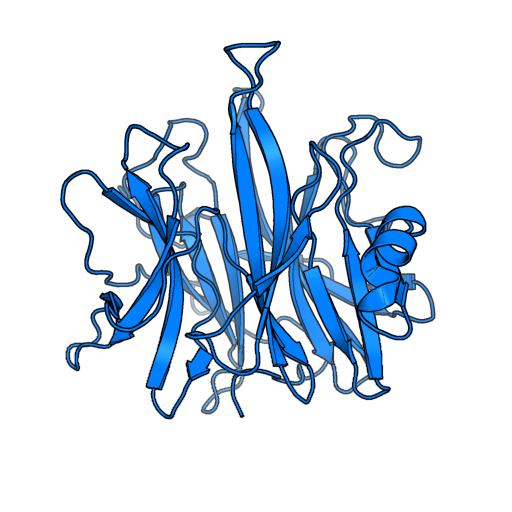 . PRO A 1 262 ? -1.688 -4.656 -3.723 1.00 98.12 262 PRO A N 1
ATOM 2132 C CA . PRO A 1 262 ? -2.805 -3.823 -3.296 1.00 98.12 262 PRO A CA 1
ATOM 2133 C C . PRO A 1 262 ? -2.383 -2.367 -3.102 1.00 98.12 262 PRO A C 1
ATOM 2135 O O . PRO A 1 262 ? -1.427 -2.070 -2.384 1.00 98.12 262 PRO A O 1
ATOM 2138 N N . GLY A 1 263 ? -3.126 -1.472 -3.736 1.00 97.12 263 GLY A N 1
ATOM 2139 C CA . GLY A 1 263 ? -2.938 -0.032 -3.646 1.00 97.12 263 GLY A CA 1
ATOM 2140 C C . GLY A 1 263 ? -3.811 0.646 -2.603 1.00 97.12 263 GLY A C 1
ATOM 2141 O O . GLY A 1 263 ? -3.408 1.624 -1.979 1.00 97.12 263 GLY A O 1
ATOM 2142 N N . GLY A 1 264 ? -5.004 0.096 -2.401 1.00 96.81 264 GLY A N 1
ATOM 2143 C CA . GLY A 1 264 ? -5.916 0.520 -1.357 1.00 96.81 264 GLY A CA 1
ATOM 2144 C C . GLY A 1 264 ? -7.364 0.142 -1.649 1.00 96.81 264 GLY A C 1
ATOM 2145 O O . GLY A 1 264 ? -7.666 -0.433 -2.702 1.00 96.81 264 GLY A O 1
ATOM 2146 N N . ILE A 1 265 ? -8.251 0.434 -0.705 1.00 95.75 265 ILE A N 1
ATOM 2147 C CA . ILE A 1 265 ? -9.661 0.071 -0.718 1.00 95.75 265 ILE A CA 1
ATOM 2148 C C . ILE A 1 265 ? -10.528 1.211 -0.183 1.00 95.75 265 ILE A C 1
ATOM 2150 O O . ILE A 1 265 ? -10.224 1.840 0.825 1.00 95.75 265 ILE A O 1
ATOM 2154 N N . ARG A 1 266 ? -11.663 1.466 -0.836 1.00 92.31 266 ARG A N 1
ATOM 2155 C CA . ARG A 1 266 ? -12.656 2.431 -0.339 1.00 92.31 266 ARG A CA 1
ATOM 2156 C C . ARG A 1 266 ? -14.074 1.974 -0.614 1.00 92.31 266 ARG A C 1
ATOM 2158 O O . ARG A 1 266 ? -14.338 1.321 -1.624 1.00 92.31 266 ARG A O 1
ATOM 2165 N N . LYS A 1 267 ? -14.999 2.360 0.265 1.00 91.00 267 LYS A N 1
ATOM 2166 C CA . LYS A 1 267 ? -16.433 2.179 0.023 1.00 91.00 267 LYS A CA 1
ATOM 2167 C C . LYS A 1 267 ? -16.868 3.081 -1.133 1.00 91.00 267 LYS A C 1
ATOM 2169 O O . LYS A 1 267 ? -16.497 4.252 -1.184 1.00 91.00 267 LYS A O 1
ATOM 2174 N N . ILE A 1 268 ? -17.666 2.546 -2.048 1.00 90.88 268 ILE A N 1
ATOM 2175 C CA . ILE A 1 268 ? -18.287 3.330 -3.117 1.00 90.88 268 ILE A CA 1
ATOM 2176 C C . ILE A 1 268 ? -19.501 4.034 -2.514 1.00 90.88 268 ILE A C 1
ATOM 2178 O O . ILE A 1 268 ? -20.443 3.368 -2.105 1.00 90.88 268 ILE A O 1
ATOM 2182 N N . ALA A 1 269 ? -19.499 5.369 -2.467 1.00 85.44 269 ALA A N 1
ATOM 2183 C CA . ALA A 1 269 ? -20.502 6.155 -1.734 1.00 85.44 269 ALA A CA 1
ATOM 2184 C C . ALA A 1 269 ? -21.965 5.821 -2.088 1.00 85.44 269 ALA A C 1
ATOM 2186 O O . ALA A 1 269 ? -22.846 5.907 -1.239 1.00 85.44 269 ALA A O 1
ATOM 2187 N N . THR A 1 270 ? -22.224 5.421 -3.333 1.00 85.94 270 THR A N 1
ATOM 2188 C CA . THR A 1 270 ? -23.564 5.133 -3.861 1.00 85.94 270 THR A CA 1
ATOM 2189 C C . THR A 1 270 ? -23.954 3.652 -3.803 1.00 85.94 270 THR A C 1
ATOM 2191 O O . THR A 1 270 ? -24.971 3.275 -4.383 1.00 85.94 270 THR A O 1
ATOM 2194 N N . SER A 1 271 ? -23.163 2.786 -3.157 1.00 88.50 271 SER A N 1
ATOM 2195 C CA . SER A 1 271 ? -23.449 1.346 -3.095 1.00 88.50 271 SER A CA 1
ATOM 2196 C C . SER A 1 271 ? -22.870 0.658 -1.852 1.00 88.50 271 SER A C 1
ATOM 2198 O O . SER A 1 271 ? -22.021 1.204 -1.152 1.00 88.50 271 SER A O 1
ATOM 2200 N N . ASP A 1 272 ? -23.254 -0.598 -1.626 1.00 87.62 272 ASP A N 1
ATOM 2201 C CA . ASP A 1 272 ? -22.656 -1.457 -0.587 1.00 87.62 272 ASP A CA 1
ATOM 2202 C C . ASP A 1 272 ? -21.351 -2.139 -1.029 1.00 87.62 272 ASP A C 1
ATOM 2204 O O . ASP A 1 272 ? -20.842 -3.050 -0.369 1.00 87.62 272 ASP A O 1
ATOM 2208 N N . LYS A 1 273 ? -20.806 -1.724 -2.175 1.00 93.69 273 LYS A N 1
ATOM 2209 C CA . LYS A 1 273 ? -19.566 -2.261 -2.725 1.00 93.69 273 LYS A CA 1
ATOM 2210 C C . LYS A 1 273 ? -18.358 -1.422 -2.339 1.00 93.69 273 LYS A C 1
ATOM 2212 O O . LYS A 1 273 ? -18.451 -0.248 -1.980 1.00 93.69 273 LYS A O 1
ATOM 2217 N N . TYR A 1 274 ? -17.204 -2.048 -2.496 1.00 95.00 274 TYR A N 1
ATOM 2218 C CA . TYR A 1 274 ? -15.900 -1.450 -2.289 1.00 95.00 274 TYR A CA 1
ATOM 2219 C C . TYR A 1 274 ? -15.098 -1.516 -3.575 1.00 95.00 274 TYR A C 1
ATOM 2221 O O . TYR A 1 274 ? -15.153 -2.505 -4.300 1.00 95.00 274 TYR A O 1
ATOM 2229 N N . GLU A 1 275 ? -14.344 -0.465 -3.847 1.00 95.69 275 GLU A N 1
ATOM 2230 C CA . GLU A 1 275 ? -13.398 -0.404 -4.950 1.00 95.69 275 GLU A CA 1
ATOM 2231 C C . GLU A 1 275 ? -11.999 -0.694 -4.406 1.00 95.69 275 GLU A C 1
ATOM 2233 O O . GLU A 1 275 ? -11.564 -0.049 -3.453 1.00 95.69 275 GLU A O 1
ATOM 2238 N N . VAL A 1 276 ? -11.306 -1.662 -5.006 1.00 97.69 276 VAL A N 1
ATOM 2239 C CA . VAL A 1 276 ? -9.918 -2.012 -4.681 1.00 97.69 276 VAL A CA 1
ATOM 2240 C C . VAL A 1 276 ? -9.036 -1.621 -5.851 1.00 97.69 276 VAL A C 1
ATOM 2242 O O . VAL A 1 276 ? -9.263 -2.092 -6.966 1.00 97.69 276 VAL A O 1
ATOM 2245 N N . PHE A 1 277 ? -8.023 -0.797 -5.597 1.00 98.19 277 PHE A N 1
ATOM 2246 C CA . PHE A 1 277 ? -6.974 -0.478 -6.563 1.00 98.19 277 PHE A CA 1
ATOM 2247 C C . PHE A 1 277 ? -5.794 -1.426 -6.383 1.00 98.19 277 PHE A C 1
ATOM 2249 O O . PHE A 1 277 ? -5.426 -1.767 -5.259 1.00 98.19 277 PHE A O 1
ATOM 2256 N N . VAL A 1 278 ? -5.194 -1.855 -7.492 1.00 98.69 278 VAL A N 1
ATOM 2257 C CA . VAL A 1 278 ? -4.051 -2.773 -7.498 1.00 98.69 278 VAL A CA 1
ATOM 2258 C C . VAL A 1 278 ? -3.038 -2.388 -8.572 1.00 98.69 278 VAL A C 1
ATOM 2260 O O . VAL A 1 278 ? -3.396 -1.919 -9.655 1.00 98.69 278 VAL A O 1
ATOM 2263 N N . GLY A 1 279 ? -1.761 -2.626 -8.294 1.00 98.56 279 GLY A N 1
ATOM 2264 C CA . GLY A 1 279 ? -0.751 -2.827 -9.321 1.00 98.56 279 GLY A CA 1
ATOM 2265 C C . GLY A 1 279 ? -0.793 -4.260 -9.844 1.00 98.56 279 GLY A C 1
ATOM 2266 O O . GLY A 1 279 ? -1.126 -5.189 -9.109 1.00 98.56 279 GLY A O 1
ATOM 2267 N N . ILE A 1 280 ? -0.494 -4.427 -11.128 1.00 98.56 280 ILE A N 1
ATOM 2268 C CA . ILE A 1 280 ? -0.611 -5.686 -11.860 1.00 98.56 280 ILE A CA 1
ATOM 2269 C C . ILE A 1 280 ? 0.727 -5.972 -12.537 1.00 98.56 280 ILE A C 1
ATOM 2271 O O . ILE A 1 280 ? 1.167 -5.198 -13.393 1.00 98.56 280 ILE A O 1
ATOM 2275 N N . SER A 1 281 ? 1.348 -7.089 -12.152 1.00 97.75 281 SER A N 1
ATOM 2276 C CA . SER A 1 281 ? 2.572 -7.644 -12.750 1.00 97.75 281 SER A CA 1
ATOM 2277 C C . SER A 1 281 ? 3.748 -6.658 -12.872 1.00 97.75 281 SER A C 1
ATOM 2279 O O . SER A 1 281 ? 4.574 -6.784 -13.781 1.00 97.75 281 SER A O 1
ATOM 2281 N N . ASP A 1 282 ? 3.803 -5.672 -11.972 1.00 97.69 282 ASP A N 1
ATOM 2282 C CA . ASP A 1 282 ? 4.755 -4.556 -11.938 1.00 97.69 282 ASP A CA 1
ATOM 2283 C C . ASP A 1 282 ? 4.837 -3.733 -13.241 1.00 97.69 282 ASP A C 1
ATOM 2285 O O . ASP A 1 282 ? 5.911 -3.297 -13.656 1.00 97.69 282 ASP A O 1
ATOM 2289 N N . THR A 1 283 ? 3.710 -3.545 -13.938 1.00 97.88 283 THR A N 1
ATOM 2290 C CA . THR A 1 283 ? 3.672 -2.736 -15.177 1.00 97.88 283 THR A CA 1
ATOM 2291 C C . THR A 1 283 ? 2.443 -1.855 -15.326 1.00 97.88 283 THR A C 1
ATOM 2293 O O . THR A 1 283 ? 2.492 -0.840 -16.016 1.00 97.88 283 THR A O 1
ATOM 2296 N N . SER A 1 284 ? 1.320 -2.278 -14.749 1.00 98.00 284 SER A N 1
ATOM 2297 C CA . SER A 1 284 ? 0.016 -1.667 -14.984 1.00 98.00 284 SER A CA 1
ATOM 2298 C C . SER A 1 284 ? -0.739 -1.488 -13.677 1.00 98.00 284 SER A C 1
ATOM 2300 O O . SER A 1 284 ? -0.427 -2.110 -12.661 1.00 98.00 284 SER A O 1
ATOM 2302 N N . SER A 1 285 ? -1.791 -0.683 -13.720 1.00 98.31 285 SER A N 1
ATOM 2303 C CA . SER A 1 285 ? -2.741 -0.536 -12.622 1.00 98.31 285 SER A CA 1
ATOM 2304 C C . SER A 1 285 ? -4.134 -0.942 -13.051 1.00 98.31 285 SER A C 1
ATOM 2306 O O . SER A 1 285 ? -4.539 -0.761 -14.201 1.00 98.31 285 SER A O 1
ATOM 2308 N N . GLY A 1 286 ? -4.893 -1.457 -12.100 1.00 97.88 286 GLY A N 1
ATOM 2309 C CA . GLY A 1 286 ? -6.291 -1.762 -12.306 1.00 97.88 286 GLY A CA 1
ATOM 2310 C C . GLY A 1 286 ? -7.097 -1.605 -11.039 1.00 97.88 286 GLY A C 1
ATOM 2311 O O . GLY A 1 286 ? -6.579 -1.296 -9.965 1.00 97.88 286 GLY A O 1
ATOM 2312 N N . LYS A 1 287 ? -8.391 -1.845 -11.194 1.00 97.69 287 LYS A N 1
ATOM 2313 C CA . LYS A 1 287 ? -9.340 -1.844 -10.099 1.00 97.69 287 LYS A CA 1
ATOM 2314 C C . LYS A 1 287 ? -10.382 -2.936 -10.228 1.00 97.69 287 LYS A C 1
ATOM 2316 O O . LYS A 1 287 ? -10.640 -3.451 -11.320 1.00 97.69 287 LYS A O 1
ATOM 2321 N N . VAL A 1 288 ? -11.016 -3.251 -9.112 1.00 97.75 288 VAL A N 1
ATOM 2322 C CA . VAL A 1 288 ? -12.137 -4.184 -9.043 1.00 97.75 288 VAL A CA 1
ATOM 2323 C C . VAL A 1 288 ? -13.142 -3.724 -7.992 1.00 97.75 288 VAL A C 1
ATOM 2325 O O . VAL A 1 288 ? -12.758 -3.208 -6.946 1.00 97.75 288 VAL A O 1
ATOM 2328 N N . GLU A 1 289 ? -14.431 -3.919 -8.273 1.00 96.81 289 GLU A N 1
ATOM 2329 C CA . GLU A 1 289 ? -15.497 -3.741 -7.286 1.00 96.81 289 GLU A CA 1
ATOM 2330 C C . GLU A 1 289 ? -15.798 -5.064 -6.581 1.00 96.81 289 GLU A C 1
ATOM 2332 O O . GLU A 1 289 ? -16.145 -6.041 -7.244 1.00 96.81 289 GLU A O 1
ATOM 2337 N N . ILE A 1 290 ? -15.731 -5.090 -5.254 1.00 96.12 290 ILE A N 1
ATOM 2338 C CA . ILE A 1 290 ? -16.042 -6.254 -4.416 1.00 96.12 290 ILE A CA 1
ATOM 2339 C C . ILE A 1 290 ? -17.208 -5.950 -3.463 1.00 96.12 290 ILE A C 1
ATOM 2341 O O . ILE A 1 290 ? -17.576 -4.793 -3.259 1.00 96.12 290 ILE A O 1
ATOM 2345 N N . GLY A 1 291 ? -17.802 -6.992 -2.874 1.00 94.94 291 GLY A N 1
ATOM 2346 C CA . GLY A 1 291 ? -18.714 -6.834 -1.733 1.00 94.94 291 GLY A CA 1
ATOM 2347 C C . GLY A 1 291 ? -17.971 -6.433 -0.452 1.00 94.94 291 GLY A C 1
ATOM 2348 O O . GLY A 1 291 ? -16.751 -6.286 -0.471 1.00 94.94 291 GLY A O 1
ATOM 2349 N N . SER A 1 292 ? -18.692 -6.285 0.666 1.00 93.38 292 SER A N 1
ATOM 2350 C CA . SER A 1 292 ? -18.089 -5.813 1.922 1.00 93.38 292 SER A CA 1
ATOM 2351 C C . SER A 1 292 ? -16.893 -6.677 2.378 1.00 93.38 292 SER A C 1
ATOM 2353 O O . SER A 1 292 ? -17.070 -7.864 2.686 1.00 93.38 292 SER A O 1
ATOM 2355 N N . PRO A 1 293 ? -15.678 -6.097 2.450 1.00 94.44 293 PRO A N 1
ATOM 2356 C CA . PRO A 1 293 ? -14.444 -6.770 2.851 1.00 94.44 293 PRO A CA 1
ATOM 2357 C C . PRO A 1 293 ? -14.279 -6.871 4.373 1.00 94.44 293 PRO A C 1
ATOM 2359 O O . PRO A 1 293 ? -13.443 -7.652 4.829 1.00 94.44 293 PRO A O 1
ATOM 2362 N N . PHE A 1 294 ? -15.113 -6.181 5.151 1.00 95.81 294 PHE A N 1
ATOM 2363 C CA . PHE A 1 294 ? -15.059 -6.158 6.612 1.00 95.81 294 PHE A CA 1
ATOM 2364 C C . PHE A 1 294 ? -16.451 -6.370 7.220 1.00 95.81 294 PHE A C 1
ATOM 2366 O O . PHE A 1 294 ? -17.472 -6.148 6.558 1.00 95.81 294 PHE A O 1
ATOM 2373 N N . SER A 1 295 ? -16.476 -6.811 8.476 1.00 95.38 295 SER A N 1
ATOM 2374 C CA . SER A 1 295 ? -17.671 -7.019 9.301 1.00 95.38 295 SER A CA 1
ATOM 2375 C C . SER A 1 295 ? -18.343 -5.710 9.723 1.00 95.38 295 SER A C 1
ATOM 2377 O O . SER A 1 295 ? -19.535 -5.694 10.024 1.00 95.38 295 SER A O 1
ATOM 2379 N N . SER A 1 296 ? -17.587 -4.611 9.709 1.00 94.38 296 SER A N 1
ATOM 2380 C CA . SER A 1 296 ? -18.025 -3.276 10.099 1.00 94.38 296 SER A CA 1
ATOM 2381 C C . SER A 1 296 ? -17.502 -2.217 9.122 1.00 94.38 296 SER A C 1
ATOM 2383 O O . SER A 1 296 ? -16.568 -2.464 8.354 1.00 94.38 296 SER A O 1
ATOM 2385 N N . THR A 1 297 ? -18.133 -1.042 9.104 1.00 92.25 297 THR A N 1
ATOM 2386 C CA . THR A 1 297 ? -17.806 0.027 8.151 1.00 92.25 297 THR A CA 1
ATOM 2387 C C . THR A 1 297 ? -16.438 0.635 8.483 1.00 92.25 297 THR A C 1
ATOM 2389 O O . THR A 1 297 ? -16.184 0.957 9.645 1.00 92.25 297 THR A O 1
ATOM 2392 N N . PRO A 1 298 ? -15.545 0.818 7.491 1.00 93.19 298 PRO A N 1
ATOM 2393 C CA . PRO A 1 298 ? -14.277 1.498 7.699 1.00 93.19 298 PRO A CA 1
ATOM 2394 C C . PRO A 1 298 ? -14.449 3.016 7.755 1.00 93.19 298 PRO A C 1
ATOM 2396 O O . PRO A 1 298 ? -15.102 3.627 6.905 1.00 93.19 298 PRO A O 1
ATOM 2399 N N . LYS A 1 299 ? -13.764 3.635 8.711 1.00 90.88 299 LYS A N 1
ATOM 2400 C CA . LYS A 1 299 ? -13.662 5.083 8.870 1.00 90.88 299 LYS A CA 1
ATOM 2401 C C . LYS A 1 299 ? -12.645 5.634 7.873 1.00 90.88 299 LYS A C 1
ATOM 2403 O O . LYS A 1 299 ? -11.454 5.316 7.921 1.00 90.88 299 LYS A O 1
ATOM 2408 N N . LEU A 1 300 ? -13.110 6.462 6.943 1.00 81.38 300 LEU A N 1
ATOM 2409 C CA . LEU A 1 300 ? -12.284 7.020 5.871 1.00 81.38 300 LEU A CA 1
ATOM 2410 C C . LEU A 1 300 ? -11.572 8.301 6.335 1.00 81.38 300 LEU A C 1
ATOM 2412 O O . LEU A 1 300 ? -12.221 9.263 6.731 1.00 81.38 300 LEU A O 1
ATOM 2416 N N . LYS A 1 301 ? -10.234 8.335 6.254 1.00 76.81 301 LYS A N 1
ATOM 2417 C CA . LYS A 1 301 ? -9.410 9.506 6.641 1.00 76.81 301 LYS A CA 1
ATOM 2418 C C . LYS A 1 301 ? -9.092 10.467 5.487 1.00 76.81 301 LYS A C 1
ATOM 2420 O O . LYS A 1 301 ? -8.703 11.605 5.730 1.00 76.81 301 LYS A O 1
ATOM 2425 N N . LEU A 1 302 ? -9.197 9.991 4.246 1.00 73.81 302 LEU A N 1
ATOM 2426 C CA . LEU A 1 302 ? -8.715 10.675 3.035 1.00 73.81 302 LEU A CA 1
ATOM 2427 C C . LEU A 1 302 ? -9.821 11.011 2.019 1.00 73.81 302 LEU A C 1
ATOM 2429 O O . LEU A 1 302 ? -9.541 11.567 0.957 1.00 73.81 302 LEU A O 1
ATOM 2433 N N . HIS A 1 303 ? -11.068 10.653 2.326 1.00 60.97 303 HIS A N 1
ATOM 2434 C CA . HIS A 1 303 ? -12.212 10.786 1.415 1.00 60.97 303 HIS A CA 1
ATOM 2435 C C . HIS A 1 303 ? -13.319 11.699 1.968 1.00 60.97 303 HIS A C 1
ATOM 2437 O O . HIS A 1 303 ? -14.432 11.677 1.448 1.00 60.97 303 HIS A O 1
ATOM 2443 N N . SER A 1 304 ? -13.016 12.461 3.025 1.00 44.72 304 SER A N 1
ATOM 2444 C CA . SER A 1 304 ? -13.890 13.464 3.650 1.00 44.72 304 SER A CA 1
ATOM 2445 C C . SER A 1 304 ? -13.578 14.868 3.156 1.00 44.72 304 SER A C 1
ATOM 2447 O O . SER A 1 304 ? -12.368 15.205 3.183 1.00 44.72 304 SER A O 1
#

InterPro domains:
  IPR015045 Mannosyltransferase/phosphorylase 1-like, Leishmania [PF08950] (10-295)
  IPR015045 Mannosyltransferase/phosphorylase 1-like, Leishmania [PTHR37036] (10-296)
  IPR023296 Glycosyl hydrolase, five-bladed beta-propeller domain superfamily [G3DSA:2.115.10.20] (1-303)
  IPR023296 Glycosyl hydrolase, five-bladed beta-propeller domain superfamily [SSF75005] (14-294)

pLDDT: mean 94.53, std 6.65, range [42.53, 98.81]

Organism: NCBI:txid1619100

Foldseek 3Di:
DPDWFWEFQAEDAPPQKFKFLKAPFFDDPNFTKIWIWIGRLPDRQQIKTFMWGDPVVRYTYTDPLFDIGRFHNWYWFDDPQKIKIKGKNWAQDPVDRPDIKIWIWIWIDNHRNDTDTDDTGPIPWDFWDWDQDPLRKIKIWTWQQDDDPQANRSNTAIWIFIGNHDVCNRVGRVPTHGQHDQDDNQKYKHFQDWFQFPVRKIKTWMWIWGADPVRAIAIFIWIWIARNPVRDIGLIDGFGWQVSYDPPPDASDPSLQGDWGWNDKDQDPVDQWIKTWITGNVGGIMIIIDHDSDPGHTDDRRHD